Protein AF-A0A1J5N824-F1 (afdb_monomer_lite)

Radius of gyration: 27.23 Å; chains: 1; bounding box: 75×48×63 Å

Structure (mmCIF, N/CA/C/O backbone):
data_AF-A0A1J5N824-F1
#
_entry.id   AF-A0A1J5N824-F1
#
loop_
_atom_site.group_PDB
_atom_site.id
_atom_site.type_symbol
_atom_site.label_atom_id
_atom_site.label_alt_id
_atom_site.label_comp_id
_atom_site.label_asym_id
_atom_site.label_entity_id
_atom_site.label_seq_id
_atom_site.pdbx_PDB_ins_code
_atom_site.Cartn_x
_atom_site.Cartn_y
_atom_site.Cartn_z
_atom_site.occupancy
_atom_site.B_iso_or_equiv
_atom_site.auth_seq_id
_atom_site.auth_comp_id
_atom_site.auth_asym_id
_atom_site.auth_atom_id
_atom_site.pdbx_PDB_model_num
ATOM 1 N N . MET A 1 1 ? 22.794 -31.653 -23.381 1.00 30.80 1 MET A N 1
ATOM 2 C CA . MET A 1 1 ? 22.202 -30.718 -22.407 1.00 30.80 1 MET A CA 1
ATOM 3 C C . MET A 1 1 ? 22.810 -29.373 -22.731 1.00 30.80 1 MET A C 1
ATOM 5 O O . MET A 1 1 ? 24.002 -29.225 -22.522 1.00 30.80 1 MET A O 1
ATOM 9 N N . ASP A 1 2 ? 22.034 -28.489 -23.358 1.00 43.31 2 ASP A N 1
ATOM 10 C CA . ASP A 1 2 ? 22.443 -27.122 -23.702 1.00 43.31 2 ASP A CA 1
ATOM 11 C C . ASP A 1 2 ? 22.662 -26.323 -22.412 1.00 43.31 2 ASP A C 1
ATOM 13 O O . ASP A 1 2 ? 21.726 -25.734 -21.866 1.00 43.31 2 ASP A O 1
ATOM 17 N N . GLU A 1 3 ? 23.882 -26.324 -21.874 1.00 53.59 3 GLU A N 1
ATOM 18 C CA . GLU A 1 3 ? 24.242 -25.364 -20.831 1.00 53.59 3 GLU A CA 1
ATOM 19 C C . GLU A 1 3 ? 24.523 -24.009 -21.487 1.00 53.59 3 GLU A C 1
ATOM 21 O O . GLU A 1 3 ? 25.643 -23.657 -21.849 1.00 53.59 3 GLU A O 1
ATOM 26 N N . THR A 1 4 ? 23.459 -23.227 -21.647 1.00 69.81 4 THR A N 1
ATOM 27 C CA . THR A 1 4 ? 23.529 -21.813 -22.021 1.00 69.81 4 THR A CA 1
ATOM 28 C C . THR A 1 4 ? 24.414 -21.026 -21.044 1.00 69.81 4 THR A C 1
ATOM 30 O O . THR A 1 4 ? 24.378 -21.279 -19.833 1.00 69.81 4 THR A O 1
ATOM 33 N N . LEU A 1 5 ? 25.154 -20.021 -21.531 1.00 79.94 5 LEU A N 1
ATOM 34 C CA . LEU A 1 5 ? 25.922 -19.107 -20.673 1.00 79.94 5 LEU A CA 1
ATOM 35 C C . LEU A 1 5 ? 25.026 -18.461 -19.601 1.00 79.94 5 LEU A C 1
ATOM 37 O O . LEU A 1 5 ? 23.918 -18.008 -19.878 1.00 79.94 5 LEU A O 1
ATOM 41 N N . SER A 1 6 ? 25.518 -18.384 -18.361 1.00 79.50 6 SER A N 1
ATOM 42 C CA . SER A 1 6 ? 24.753 -17.797 -17.256 1.00 79.50 6 SER A CA 1
ATOM 43 C C . SER A 1 6 ? 24.578 -16.281 -17.412 1.00 79.50 6 SER A C 1
ATOM 45 O O . SER A 1 6 ? 25.426 -15.595 -17.985 1.00 79.50 6 SER A O 1
ATOM 47 N N . LYS A 1 7 ? 23.531 -15.718 -16.793 1.00 74.75 7 LYS A N 1
ATOM 48 C CA . LYS A 1 7 ? 23.282 -14.262 -16.753 1.00 74.75 7 LYS A CA 1
ATOM 49 C C . LYS A 1 7 ? 24.489 -13.459 -16.256 1.00 74.75 7 LYS A C 1
ATOM 51 O O . LYS A 1 7 ? 24.784 -12.386 -16.776 1.00 74.75 7 LYS A O 1
ATOM 56 N N . GLN A 1 8 ? 25.212 -13.990 -15.268 1.00 80.19 8 GLN A N 1
ATOM 57 C CA . GLN A 1 8 ? 26.444 -13.379 -14.766 1.00 80.19 8 GLN A CA 1
ATOM 58 C C . GLN A 1 8 ? 27.544 -13.354 -15.838 1.00 80.19 8 GLN A C 1
ATOM 60 O O . GLN A 1 8 ? 28.216 -12.338 -15.979 1.00 80.19 8 GLN A O 1
ATOM 65 N N . ALA A 1 9 ? 27.713 -14.436 -16.604 1.00 85.12 9 ALA A N 1
ATOM 66 C CA . ALA A 1 9 ? 28.690 -14.494 -17.687 1.00 85.12 9 ALA A CA 1
ATOM 67 C C . ALA A 1 9 ? 28.352 -13.514 -18.818 1.00 85.12 9 ALA A C 1
ATOM 69 O O . ALA A 1 9 ? 29.229 -12.771 -19.248 1.00 85.12 9 ALA A O 1
ATOM 70 N N . LEU A 1 10 ? 27.084 -13.443 -19.236 1.00 85.44 10 LEU A N 1
ATOM 71 C CA . LEU A 1 10 ? 26.627 -12.504 -20.269 1.00 85.44 10 LEU A CA 1
ATOM 72 C C . LEU A 1 10 ? 26.847 -11.038 -19.858 1.00 85.44 10 LEU A C 1
ATOM 74 O O . LEU A 1 10 ? 27.349 -10.241 -20.646 1.00 85.44 10 LEU A O 1
ATOM 78 N N . ASN A 1 11 ? 26.570 -10.692 -18.596 1.00 82.38 11 ASN A N 1
ATOM 79 C CA . ASN A 1 11 ? 26.820 -9.347 -18.069 1.00 82.38 11 ASN A CA 1
ATOM 80 C C . ASN A 1 11 ? 28.305 -8.957 -18.100 1.00 82.38 11 ASN A C 1
ATOM 82 O O . ASN A 1 11 ? 28.643 -7.831 -18.469 1.00 82.38 11 ASN A O 1
ATOM 86 N N . GLU A 1 12 ? 29.194 -9.864 -17.695 1.00 88.62 12 GLU A N 1
ATOM 87 C CA . GLU A 1 12 ? 30.640 -9.616 -17.702 1.00 88.62 12 GLU A CA 1
ATOM 88 C C . GLU A 1 12 ? 31.207 -9.576 -19.130 1.00 88.62 12 GLU A C 1
ATOM 90 O O . GLU A 1 12 ? 32.062 -8.741 -19.431 1.00 88.62 12 GLU A O 1
ATOM 95 N N . LEU A 1 13 ? 30.673 -10.392 -20.041 1.00 90.31 13 LEU A N 1
ATOM 96 C CA . LEU A 1 13 ? 31.009 -10.346 -21.464 1.00 90.31 13 LEU A CA 1
ATOM 97 C C . LEU A 1 13 ? 30.574 -9.034 -22.117 1.00 90.31 13 LEU A C 1
ATOM 99 O O . LEU A 1 13 ? 31.357 -8.444 -22.854 1.00 90.31 13 LEU A O 1
ATOM 103 N N . ALA A 1 14 ? 29.390 -8.514 -21.796 1.00 87.31 14 ALA A N 1
ATOM 104 C CA . ALA A 1 14 ? 28.954 -7.210 -22.288 1.00 87.31 14 ALA A CA 1
ATOM 105 C C . ALA A 1 14 ? 29.882 -6.070 -21.815 1.00 87.31 14 ALA A C 1
ATOM 107 O O . ALA A 1 14 ? 30.247 -5.193 -22.603 1.00 87.31 14 ALA A O 1
ATOM 108 N N . LYS A 1 15 ? 30.359 -6.116 -20.557 1.00 88.31 15 LYS A N 1
ATOM 109 C CA . LYS A 1 15 ? 31.380 -5.170 -20.055 1.00 88.31 15 LYS A CA 1
ATOM 110 C C . LYS A 1 15 ? 32.673 -5.275 -20.862 1.00 88.31 15 LYS A C 1
ATOM 112 O O . LYS A 1 15 ? 33.214 -4.249 -21.278 1.00 88.31 15 LYS A O 1
ATOM 117 N N . ALA A 1 16 ? 33.148 -6.499 -21.090 1.00 89.56 16 ALA A N 1
ATOM 118 C CA . ALA A 1 16 ? 34.353 -6.752 -21.870 1.00 89.56 16 ALA A CA 1
ATOM 119 C C . ALA A 1 16 ? 34.207 -6.257 -23.318 1.00 89.56 16 ALA A C 1
ATOM 121 O O . ALA A 1 16 ? 35.106 -5.593 -23.831 1.00 89.56 16 ALA A O 1
ATOM 122 N N . PHE A 1 17 ? 33.059 -6.504 -23.952 1.00 89.69 17 PHE A N 1
ATOM 123 C CA . PHE A 1 17 ? 32.771 -6.109 -25.333 1.00 89.69 17 PHE A CA 1
ATOM 124 C C . PHE A 1 17 ? 32.785 -4.592 -25.511 1.00 89.69 17 PHE A C 1
ATOM 126 O O . PHE A 1 17 ? 33.344 -4.078 -26.482 1.00 89.69 17 PHE A O 1
ATOM 133 N N . LYS A 1 18 ? 32.218 -3.865 -24.542 1.00 85.94 18 LYS A N 1
ATOM 134 C CA . LYS A 1 18 ? 32.241 -2.401 -24.513 1.00 85.94 18 LYS A CA 1
ATOM 135 C C . LYS A 1 18 ? 33.653 -1.854 -24.311 1.00 85.94 18 LYS A C 1
ATOM 137 O O . LYS A 1 18 ? 34.062 -0.959 -25.044 1.00 85.94 18 LYS A O 1
ATOM 142 N N . ALA A 1 19 ? 34.409 -2.391 -23.352 1.00 86.88 19 ALA A N 1
ATOM 143 C CA . ALA A 1 19 ? 35.792 -1.967 -23.116 1.00 86.88 19 ALA A CA 1
ATOM 144 C C . ALA A 1 19 ? 36.667 -2.177 -24.366 1.00 86.88 19 ALA A C 1
ATOM 146 O O . ALA A 1 19 ? 37.429 -1.296 -24.762 1.00 86.88 19 ALA A O 1
ATOM 147 N N . LEU A 1 20 ? 36.469 -3.300 -25.061 1.00 89.62 20 LEU A N 1
ATOM 148 C CA . LEU A 1 20 ? 37.177 -3.652 -26.292 1.00 89.62 20 LEU A CA 1
ATOM 149 C C . LEU A 1 20 ? 36.831 -2.774 -27.506 1.00 89.62 20 LEU A C 1
ATOM 151 O O . LEU A 1 20 ? 37.497 -2.908 -28.534 1.00 89.62 20 LEU A O 1
ATOM 155 N N . GLN A 1 21 ? 35.854 -1.861 -27.410 1.00 85.00 21 GLN A N 1
ATOM 156 C CA . GLN A 1 21 ? 35.650 -0.815 -28.424 1.00 85.00 21 GLN A CA 1
ATOM 157 C C . GLN A 1 21 ? 36.805 0.194 -28.430 1.00 85.00 21 GLN A C 1
ATOM 159 O O . GLN A 1 21 ? 37.198 0.684 -29.487 1.00 85.00 21 GLN A O 1
ATOM 164 N N . LEU A 1 22 ? 37.374 0.473 -27.255 1.00 83.06 22 LEU A N 1
ATOM 165 C CA . LEU A 1 22 ? 38.457 1.441 -27.067 1.00 83.06 22 LEU A CA 1
ATOM 166 C C . LEU A 1 22 ? 39.806 0.755 -26.818 1.00 83.06 22 LEU A C 1
ATOM 168 O O . LEU A 1 22 ? 40.851 1.289 -27.181 1.00 83.06 22 LEU A O 1
ATOM 172 N N . GLU A 1 23 ? 39.787 -0.446 -26.242 1.00 84.94 23 GLU A N 1
ATOM 173 C CA . GLU A 1 23 ? 40.978 -1.204 -25.859 1.00 84.94 23 GLU A CA 1
ATOM 174 C C . GLU A 1 23 ? 41.236 -2.396 -26.797 1.00 84.94 23 GLU A C 1
ATOM 176 O O . GLU A 1 23 ? 40.353 -2.862 -27.521 1.00 84.94 23 GLU A O 1
ATOM 181 N N . THR A 1 24 ? 42.470 -2.909 -26.795 1.00 80.94 24 THR A N 1
ATOM 182 C CA . THR A 1 24 ? 42.886 -4.071 -27.606 1.00 80.94 24 THR A CA 1
ATOM 183 C C . THR A 1 24 ? 42.685 -5.412 -26.897 1.00 80.94 24 THR A C 1
ATOM 185 O O . THR A 1 24 ? 42.590 -6.446 -27.559 1.00 80.94 24 THR A O 1
ATOM 188 N N . SER A 1 25 ? 42.608 -5.414 -25.564 1.00 87.44 25 SER A N 1
ATOM 189 C CA . SER A 1 25 ? 42.371 -6.612 -24.754 1.00 87.44 25 SER A CA 1
ATOM 190 C C . SER A 1 25 ? 41.677 -6.261 -23.441 1.00 87.44 25 SER A C 1
ATOM 192 O O . SER A 1 25 ? 42.070 -5.283 -22.811 1.00 87.44 25 SER A O 1
ATOM 194 N N . TYR A 1 26 ? 40.742 -7.093 -22.980 1.00 92.38 26 TYR A N 1
ATOM 195 C CA . TYR A 1 26 ? 40.077 -6.929 -21.686 1.00 92.38 26 TYR A CA 1
ATOM 196 C C . TYR A 1 26 ? 40.608 -7.934 -20.661 1.00 92.38 26 TYR A C 1
ATOM 198 O O . TYR A 1 26 ? 40.668 -9.137 -20.923 1.00 92.38 26 TYR A O 1
ATOM 206 N N . LYS A 1 27 ? 40.995 -7.445 -19.480 1.00 94.00 27 LYS A N 1
ATOM 207 C CA . LYS A 1 27 ? 41.625 -8.248 -18.425 1.00 94.00 27 LYS A CA 1
ATOM 208 C C . LYS A 1 27 ? 40.581 -8.815 -17.458 1.00 94.00 27 LYS A C 1
ATOM 210 O O . LYS A 1 27 ? 39.958 -8.066 -16.712 1.00 94.00 27 LYS A O 1
ATOM 215 N N . ALA A 1 28 ? 40.463 -10.140 -17.396 1.00 92.12 28 ALA A N 1
ATOM 216 C CA . ALA A 1 28 ? 39.583 -10.854 -16.468 1.00 92.12 28 ALA A CA 1
ATOM 217 C C . ALA A 1 28 ? 40.383 -11.715 -15.472 1.00 92.12 28 ALA A C 1
ATOM 219 O O . ALA A 1 28 ? 41.468 -12.210 -15.782 1.00 92.12 28 ALA A O 1
ATOM 220 N N . LYS A 1 29 ? 39.855 -11.919 -14.257 1.00 91.94 29 LYS A N 1
ATOM 221 C CA . LYS A 1 29 ? 40.464 -12.830 -13.269 1.00 91.94 29 LYS A CA 1
ATOM 222 C C . LYS A 1 29 ? 40.305 -14.278 -13.731 1.00 91.94 29 LYS A C 1
ATOM 224 O O . LYS A 1 29 ? 39.181 -14.745 -13.900 1.00 91.94 29 LYS A O 1
ATOM 229 N N . ARG A 1 30 ? 41.415 -15.013 -13.845 1.00 87.56 30 ARG A N 1
ATOM 230 C CA . ARG A 1 30 ? 41.451 -16.404 -14.341 1.00 87.56 30 ARG A CA 1
ATOM 231 C C . ARG A 1 30 ? 40.571 -17.357 -13.525 1.00 87.56 30 ARG A C 1
ATOM 233 O O . ARG A 1 30 ? 40.007 -18.303 -14.061 1.00 87.56 30 ARG A O 1
ATOM 240 N N . ASN A 1 31 ? 40.457 -17.127 -12.218 1.00 86.81 31 ASN A N 1
ATOM 241 C CA . ASN A 1 31 ? 39.689 -17.984 -11.316 1.00 86.81 31 ASN A CA 1
ATOM 242 C C . ASN A 1 31 ? 38.203 -17.604 -11.198 1.00 86.81 31 ASN A C 1
ATOM 244 O O . ASN A 1 31 ? 37.488 -18.265 -10.444 1.00 86.81 31 ASN A O 1
ATOM 248 N N . ALA A 1 32 ? 37.732 -16.579 -11.916 1.00 88.31 32 ALA A N 1
ATOM 249 C CA . ALA A 1 32 ? 36.330 -16.188 -11.882 1.00 88.31 32 ALA A CA 1
ATOM 250 C C . ALA A 1 32 ? 35.438 -17.315 -12.427 1.00 88.31 32 ALA A C 1
ATOM 252 O O . ALA A 1 32 ? 35.678 -17.845 -13.512 1.00 88.31 32 ALA A O 1
ATOM 253 N N . ALA A 1 33 ? 34.398 -17.678 -11.671 1.00 87.06 33 ALA A N 1
ATOM 254 C CA . ALA A 1 33 ? 33.511 -18.787 -12.021 1.00 87.06 33 ALA A CA 1
ATOM 255 C C . ALA A 1 33 ? 32.812 -18.577 -13.376 1.00 87.06 33 ALA A C 1
ATOM 257 O O . ALA A 1 33 ? 32.695 -19.520 -14.154 1.00 87.06 33 ALA A O 1
ATOM 258 N N . TRP A 1 34 ? 32.407 -17.336 -13.675 1.00 89.81 34 TRP A N 1
ATOM 259 C CA . TRP A 1 34 ? 31.789 -16.983 -14.954 1.00 89.81 34 TRP A CA 1
ATOM 260 C C . TRP A 1 34 ? 32.746 -17.222 -16.128 1.00 89.81 34 TRP A C 1
ATOM 262 O O . TRP A 1 34 ? 32.356 -17.854 -17.099 1.00 89.81 34 TRP A O 1
ATOM 272 N N . LEU A 1 35 ? 34.015 -16.814 -15.995 1.00 90.62 35 LEU A N 1
ATOM 273 C CA . LEU A 1 35 ? 35.015 -16.936 -17.054 1.00 90.62 35 LEU A CA 1
ATOM 274 C C . LEU A 1 35 ? 35.320 -18.403 -17.363 1.00 90.62 35 LEU A C 1
ATOM 276 O O . LEU A 1 35 ? 35.420 -18.764 -18.527 1.00 90.62 35 LEU A O 1
ATOM 280 N N . LYS A 1 36 ? 35.429 -19.261 -16.341 1.00 87.94 36 LYS A N 1
ATOM 281 C CA . LYS A 1 36 ? 35.655 -20.702 -16.546 1.00 87.94 36 LYS A CA 1
ATOM 282 C C . LYS A 1 36 ? 34.541 -21.340 -17.374 1.00 87.94 36 LYS A C 1
ATOM 284 O O . LYS A 1 36 ? 34.832 -22.043 -18.332 1.00 87.94 36 LYS A O 1
ATOM 289 N N . LYS A 1 37 ? 33.281 -21.055 -17.027 1.00 86.19 37 LYS A N 1
ATOM 290 C CA . LYS A 1 37 ? 32.121 -21.549 -17.783 1.00 86.19 37 LYS A CA 1
ATOM 291 C C . LYS A 1 37 ? 32.086 -20.984 -19.201 1.00 86.19 37 LYS A C 1
ATOM 293 O O . LYS A 1 37 ? 31.811 -21.722 -20.135 1.00 86.19 37 LYS A O 1
ATOM 298 N N . THR A 1 38 ? 32.419 -19.704 -19.369 1.00 90.56 38 THR A N 1
ATOM 299 C CA . THR A 1 38 ? 32.523 -19.094 -20.696 1.00 90.56 38 THR A CA 1
ATOM 300 C C . THR A 1 38 ? 33.601 -19.749 -21.549 1.00 90.56 38 THR A C 1
ATOM 302 O O . THR A 1 38 ? 33.348 -20.006 -22.715 1.00 90.56 38 THR A O 1
ATOM 305 N N . LEU A 1 39 ? 34.778 -20.044 -20.993 1.00 90.69 39 LEU A N 1
ATOM 306 C CA . LEU A 1 39 ? 35.848 -20.710 -21.737 1.00 90.69 39 LEU A CA 1
ATOM 307 C C . LEU A 1 39 ? 35.453 -22.133 -22.149 1.00 90.69 39 LEU A C 1
ATOM 309 O O . LEU A 1 39 ? 35.661 -22.484 -23.301 1.00 90.69 39 LEU A O 1
ATOM 313 N N . MET A 1 40 ? 34.804 -22.899 -21.266 1.00 86.38 40 MET A N 1
ATOM 314 C CA . MET A 1 40 ? 34.270 -24.223 -21.620 1.00 86.38 40 MET A CA 1
ATOM 315 C C . MET A 1 40 ? 33.259 -24.144 -22.772 1.00 86.38 40 MET A C 1
ATOM 317 O O . MET A 1 40 ? 33.365 -24.889 -23.738 1.00 86.38 40 MET A O 1
ATOM 321 N N . TRP A 1 41 ? 32.328 -23.191 -22.705 1.00 89.50 41 TRP A N 1
ATOM 322 C CA . TRP A 1 41 ? 31.350 -22.955 -23.769 1.00 89.50 41 TRP A CA 1
ATOM 323 C C . TRP A 1 41 ? 32.021 -22.521 -25.086 1.00 89.50 41 TRP A C 1
ATOM 325 O O . TRP A 1 41 ? 31.660 -22.974 -26.169 1.00 89.50 41 TRP A O 1
ATOM 335 N N . CYS A 1 42 ? 33.042 -21.665 -25.010 1.00 90.62 42 CYS A N 1
ATOM 336 C CA . CYS A 1 42 ? 33.841 -21.269 -26.166 1.00 90.62 42 CYS A CA 1
ATOM 337 C C . CYS A 1 42 ? 34.551 -22.464 -26.810 1.00 90.62 42 CYS A C 1
ATOM 339 O O . CYS A 1 42 ? 34.535 -22.575 -28.036 1.00 90.62 42 CYS A O 1
ATOM 341 N N . ASP A 1 43 ? 35.127 -23.360 -26.007 1.00 88.12 43 ASP A N 1
ATOM 342 C CA . ASP A 1 43 ? 35.797 -24.569 -26.489 1.00 88.12 43 ASP A CA 1
ATOM 343 C C . ASP A 1 43 ? 34.807 -25.496 -27.219 1.00 88.12 43 ASP A C 1
ATOM 345 O O . ASP A 1 43 ? 35.101 -25.964 -28.321 1.00 88.12 43 ASP A O 1
ATOM 349 N N . GLU A 1 44 ? 33.599 -25.684 -26.673 1.00 86.12 44 GLU A N 1
ATOM 350 C CA . GLU A 1 44 ? 32.518 -26.468 -27.298 1.00 86.12 44 GLU A CA 1
ATOM 351 C C . GLU A 1 44 ? 32.068 -25.902 -28.655 1.00 86.12 44 GLU A C 1
ATOM 353 O O . GLU A 1 44 ? 31.683 -26.650 -29.557 1.00 86.12 44 GLU A O 1
ATOM 358 N N . HIS A 1 45 ? 32.150 -24.582 -28.829 1.00 84.25 45 HIS A N 1
ATOM 359 C CA . HIS A 1 45 ? 31.791 -23.896 -30.071 1.00 84.25 45 HIS A CA 1
ATOM 360 C C . HIS A 1 45 ? 32.991 -23.535 -30.958 1.00 84.25 45 HIS A C 1
ATOM 362 O O . HIS A 1 45 ? 32.817 -22.816 -31.947 1.00 84.25 45 HIS A O 1
ATOM 368 N N . ALA A 1 46 ? 34.186 -24.048 -30.644 1.00 89.19 46 ALA A N 1
ATOM 369 C CA . ALA A 1 46 ? 35.434 -23.780 -31.363 1.00 89.19 46 ALA A CA 1
ATOM 370 C C . ALA A 1 46 ? 35.763 -22.275 -31.503 1.00 89.19 46 ALA A C 1
ATOM 372 O O . ALA A 1 46 ? 36.286 -21.815 -32.524 1.00 89.19 46 ALA A O 1
ATOM 373 N N . ILE A 1 47 ? 35.459 -21.494 -30.466 1.00 92.19 47 ILE A N 1
ATOM 374 C CA . ILE A 1 47 ? 35.715 -20.055 -30.394 1.00 92.19 47 ILE A CA 1
ATOM 375 C C . ILE A 1 47 ? 36.954 -19.815 -29.543 1.00 92.19 47 ILE A C 1
ATOM 377 O O . ILE A 1 47 ? 36.968 -20.073 -28.346 1.00 92.19 47 ILE A O 1
ATOM 381 N N . ASN A 1 48 ? 37.990 -19.227 -30.134 1.00 93.38 48 ASN A N 1
ATOM 382 C CA . ASN A 1 48 ? 39.098 -18.713 -29.343 1.00 93.38 48 ASN A CA 1
ATOM 383 C C . ASN A 1 48 ? 38.737 -17.329 -28.780 1.00 93.38 48 ASN A C 1
ATOM 385 O O . ASN A 1 48 ? 38.752 -16.344 -29.517 1.00 93.38 48 ASN A O 1
ATOM 389 N N . LEU A 1 49 ? 38.422 -17.256 -27.484 1.00 93.06 49 LEU A N 1
ATOM 390 C CA . LEU A 1 49 ? 38.032 -16.009 -26.815 1.00 93.06 49 LEU A CA 1
ATOM 391 C C . LEU A 1 49 ? 39.209 -15.041 -26.583 1.00 93.06 49 LEU A C 1
ATOM 393 O O . LEU A 1 49 ? 38.999 -13.840 -26.388 1.00 93.06 49 LEU A O 1
ATOM 397 N N . GLY A 1 50 ? 40.448 -15.531 -26.581 1.00 93.88 50 GLY A N 1
ATOM 398 C CA . GLY A 1 50 ? 41.613 -14.724 -26.240 1.00 93.88 50 GLY A CA 1
ATOM 399 C C . GLY A 1 50 ? 42.815 -15.560 -25.815 1.00 93.88 50 GLY A C 1
ATOM 400 O O . GLY A 1 50 ? 43.129 -16.586 -26.409 1.00 93.88 50 GLY A O 1
ATOM 401 N N . ARG A 1 51 ? 43.551 -15.104 -24.800 1.00 92.94 51 ARG A N 1
ATOM 402 C CA . ARG A 1 51 ? 44.786 -15.776 -24.372 1.00 92.94 51 ARG A CA 1
ATOM 403 C C . ARG A 1 51 ? 45.007 -15.732 -22.872 1.00 92.94 51 ARG A C 1
ATOM 405 O O . ARG A 1 51 ? 44.596 -14.793 -22.188 1.00 92.94 51 ARG A O 1
ATOM 412 N N . GLU A 1 52 ? 45.739 -16.726 -22.379 1.00 90.31 52 GLU A N 1
ATOM 413 C CA . GLU A 1 52 ? 46.266 -16.690 -21.019 1.00 90.31 52 GLU A CA 1
ATOM 414 C C . GLU A 1 52 ? 47.252 -15.525 -20.848 1.00 90.31 52 GLU A C 1
ATOM 416 O O . GLU A 1 52 ? 48.015 -15.182 -21.754 1.00 90.31 52 GLU A O 1
ATOM 421 N N . GLY A 1 53 ? 47.172 -14.879 -19.686 1.00 83.44 53 GLY A N 1
ATOM 422 C CA . GLY A 1 53 ? 48.011 -13.761 -19.288 1.00 83.44 53 GLY A CA 1
ATOM 423 C C . GLY A 1 53 ? 49.057 -14.157 -18.254 1.00 83.44 53 GLY A C 1
ATOM 424 O O . GLY A 1 53 ? 49.743 -15.165 -18.387 1.00 83.44 53 GLY A O 1
ATOM 425 N N . ASP A 1 54 ? 49.161 -13.354 -17.193 1.00 85.19 54 ASP A N 1
ATOM 426 C CA . ASP A 1 54 ? 49.895 -13.748 -15.989 1.00 85.19 54 ASP A CA 1
ATOM 427 C C . ASP A 1 54 ? 49.169 -14.888 -15.236 1.00 85.19 54 ASP A C 1
ATOM 429 O O . ASP A 1 54 ? 48.048 -15.281 -15.569 1.00 85.19 54 ASP A O 1
ATOM 433 N N . SER A 1 55 ? 49.781 -15.411 -14.168 1.00 81.56 55 SER A N 1
ATOM 434 C CA . SER A 1 55 ? 49.221 -16.524 -13.383 1.00 81.56 55 SER A CA 1
ATOM 435 C C . SER A 1 55 ? 47.835 -16.252 -12.773 1.00 81.56 55 SER A C 1
ATOM 437 O O . SER A 1 55 ? 47.175 -17.187 -12.314 1.00 81.56 55 SER A O 1
ATOM 439 N N . LYS A 1 56 ? 47.364 -14.999 -12.771 1.00 89.44 56 LYS A N 1
ATOM 440 C CA . LYS A 1 56 ? 46.097 -14.571 -12.166 1.00 89.44 56 LYS A CA 1
ATOM 441 C C . LYS A 1 56 ? 45.055 -14.111 -13.189 1.00 89.44 56 LYS A C 1
ATOM 443 O O . LYS A 1 56 ? 43.888 -13.971 -12.808 1.00 89.44 56 LYS A O 1
ATOM 448 N N . HIS A 1 57 ? 45.416 -13.898 -14.456 1.00 92.56 57 HIS A N 1
ATOM 449 C CA . HIS A 1 57 ? 44.540 -13.225 -15.418 1.00 92.56 57 HIS A CA 1
ATOM 450 C C . HIS A 1 57 ? 44.451 -13.904 -16.786 1.00 92.56 57 HIS A C 1
ATOM 452 O O . HIS A 1 57 ? 45.368 -14.573 -17.255 1.00 92.56 57 HIS A O 1
ATOM 458 N N . TYR A 1 58 ? 43.316 -13.671 -17.437 1.00 94.44 58 TYR A N 1
ATOM 459 C CA . TYR A 1 58 ? 43.043 -14.023 -18.823 1.00 94.44 58 TYR A CA 1
ATOM 460 C C . TYR A 1 58 ? 42.733 -12.745 -19.603 1.00 94.44 58 TYR A C 1
ATOM 462 O O . TYR A 1 58 ? 42.055 -11.850 -19.085 1.00 94.44 58 TYR A O 1
ATOM 470 N N . TYR A 1 59 ? 43.226 -12.657 -20.834 1.00 95.19 59 TYR A N 1
ATOM 471 C CA . TYR A 1 59 ? 43.013 -11.512 -21.710 1.00 95.19 59 TYR A CA 1
ATOM 472 C C . TYR A 1 59 ? 42.036 -11.890 -22.816 1.00 95.19 59 TYR A C 1
ATOM 474 O O . TYR A 1 59 ? 42.375 -12.663 -23.712 1.00 95.19 59 TYR A O 1
ATOM 482 N N . ILE A 1 60 ? 40.835 -11.324 -22.751 1.00 95.62 60 ILE A N 1
ATOM 483 C CA . ILE A 1 60 ? 39.811 -11.465 -23.787 1.00 95.62 60 ILE A CA 1
ATOM 484 C C . ILE A 1 60 ? 40.195 -10.570 -24.965 1.00 95.62 60 ILE A C 1
ATOM 486 O O . ILE A 1 60 ? 40.510 -9.390 -24.773 1.00 95.62 60 ILE A O 1
ATOM 490 N N . ALA A 1 61 ? 40.190 -11.135 -26.170 1.00 93.44 61 ALA A N 1
ATOM 491 C CA . ALA A 1 61 ? 40.549 -10.439 -27.398 1.00 93.44 61 ALA A CA 1
ATOM 492 C C . ALA A 1 61 ? 39.304 -9.937 -28.139 1.00 93.44 61 ALA A C 1
ATOM 494 O O . ALA A 1 61 ? 38.218 -10.513 -28.035 1.00 93.44 61 ALA A O 1
ATOM 495 N N . ARG A 1 62 ? 39.470 -8.859 -28.916 1.00 91.06 62 ARG A N 1
ATOM 496 C CA . ARG A 1 62 ? 38.382 -8.261 -29.703 1.00 91.06 62 ARG A CA 1
ATOM 497 C C . ARG A 1 62 ? 37.788 -9.249 -30.710 1.00 91.06 62 ARG A C 1
ATOM 499 O O . ARG A 1 62 ? 36.572 -9.353 -30.805 1.00 91.06 62 ARG A O 1
ATOM 506 N N . ASP A 1 63 ? 38.627 -9.985 -31.430 1.00 91.62 63 ASP A N 1
ATOM 507 C CA . ASP A 1 63 ? 38.165 -10.958 -32.422 1.00 91.62 63 ASP A CA 1
ATOM 508 C C . ASP A 1 63 ? 37.439 -12.140 -31.760 1.00 91.62 63 ASP A C 1
ATOM 510 O O . ASP A 1 63 ? 36.413 -12.601 -32.260 1.00 91.62 63 ASP A O 1
ATOM 514 N N . GLY A 1 64 ? 37.942 -12.596 -30.611 1.00 91.50 64 GLY A N 1
ATOM 515 C CA . GLY A 1 64 ? 37.344 -13.682 -29.846 1.00 91.50 64 GLY A CA 1
ATOM 516 C C . GLY A 1 64 ? 35.957 -13.335 -29.322 1.00 91.50 64 GLY A C 1
ATOM 517 O O . GLY A 1 64 ? 35.016 -14.110 -29.497 1.00 91.50 64 GLY A O 1
ATOM 518 N N . ILE A 1 65 ? 35.796 -12.142 -28.742 1.00 92.88 65 ILE A N 1
ATOM 519 C CA . ILE A 1 65 ? 34.496 -11.723 -28.215 1.00 92.88 65 ILE A CA 1
ATOM 520 C C . ILE A 1 65 ? 33.485 -11.388 -29.324 1.00 92.88 65 ILE A C 1
ATOM 522 O O . ILE A 1 65 ? 32.295 -11.611 -29.138 1.00 92.88 65 ILE A O 1
ATOM 526 N N . GLN A 1 66 ? 33.940 -10.921 -30.493 1.00 91.06 66 GLN A N 1
ATOM 527 C CA . GLN A 1 66 ? 33.081 -10.717 -31.668 1.00 91.06 66 GLN A CA 1
ATOM 528 C C . GLN A 1 66 ? 32.556 -12.039 -32.237 1.00 91.06 66 GLN A C 1
ATOM 530 O O . GLN A 1 66 ? 31.382 -12.134 -32.585 1.00 91.06 66 GLN A O 1
ATOM 535 N N . LYS A 1 67 ? 33.398 -13.078 -32.300 1.00 91.62 67 LYS A N 1
ATOM 536 C CA . LYS A 1 67 ? 32.973 -14.428 -32.710 1.00 91.62 67 LYS A CA 1
ATOM 537 C C . LYS A 1 67 ? 31.987 -15.035 -31.712 1.00 91.62 67 LYS A C 1
ATOM 539 O O . LYS A 1 67 ? 31.016 -15.661 -32.130 1.00 91.62 67 LYS A O 1
ATOM 544 N N . LEU A 1 68 ? 32.221 -14.823 -30.415 1.00 92.81 68 LEU A N 1
ATOM 545 C CA . LEU A 1 68 ? 31.295 -15.216 -29.354 1.00 92.81 68 LEU A CA 1
ATOM 546 C C . LEU A 1 68 ? 29.937 -14.528 -29.522 1.00 92.81 68 LEU A C 1
ATOM 548 O O . LEU A 1 68 ? 28.917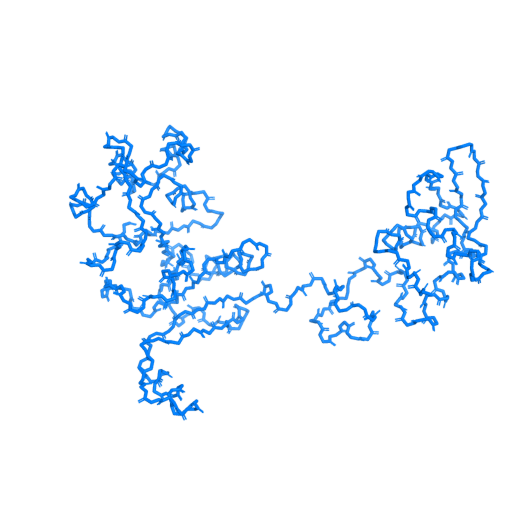 -15.209 -29.532 1.00 92.81 68 LEU A O 1
ATOM 552 N N . ASP A 1 69 ? 29.926 -13.207 -29.698 1.00 90.56 69 ASP A N 1
ATOM 553 C CA . ASP A 1 69 ? 28.703 -12.420 -29.885 1.00 90.56 69 ASP A CA 1
ATOM 554 C C . ASP A 1 69 ? 27.923 -12.869 -31.131 1.00 90.56 69 ASP A C 1
ATOM 556 O O . ASP A 1 69 ? 26.732 -13.157 -31.054 1.00 90.56 69 ASP A O 1
ATOM 560 N N . ALA A 1 70 ? 28.609 -13.063 -32.262 1.00 86.81 70 ALA A N 1
ATOM 561 C CA . ALA A 1 70 ? 27.992 -13.586 -33.480 1.00 86.81 70 ALA A CA 1
ATOM 562 C C . ALA A 1 70 ? 27.403 -14.995 -33.283 1.00 86.81 70 ALA A C 1
ATOM 564 O O . ALA A 1 70 ? 26.333 -15.308 -33.813 1.00 86.81 70 ALA A O 1
ATOM 565 N N . LYS A 1 71 ? 28.074 -15.855 -32.501 1.00 87.75 71 LYS A N 1
ATOM 566 C CA . LYS A 1 71 ? 27.562 -17.192 -32.184 1.00 87.75 71 LYS A CA 1
ATOM 567 C C . LYS A 1 71 ? 26.318 -17.117 -31.302 1.00 87.75 71 LYS A C 1
ATOM 569 O O . LYS A 1 71 ? 25.344 -17.799 -31.614 1.00 87.75 71 LYS A O 1
ATOM 574 N N . LEU A 1 72 ? 26.321 -16.271 -30.272 1.00 84.06 72 LEU A N 1
ATOM 575 C CA . LEU A 1 72 ? 25.146 -16.011 -29.439 1.00 84.06 72 LEU A CA 1
ATOM 576 C C . LEU A 1 72 ? 23.967 -15.509 -30.286 1.00 84.06 72 LEU A C 1
ATOM 578 O O . LEU A 1 72 ? 22.871 -16.058 -30.187 1.00 84.06 72 LEU A O 1
ATOM 582 N N . GLN A 1 73 ? 24.208 -14.568 -31.198 1.00 82.19 73 GLN A N 1
ATOM 583 C CA . GLN A 1 73 ? 23.181 -14.068 -32.117 1.00 82.19 73 GLN A CA 1
ATOM 584 C C . GLN A 1 73 ? 22.624 -15.155 -33.039 1.00 82.19 73 GLN A C 1
ATOM 586 O O . GLN A 1 73 ? 21.410 -15.264 -33.204 1.00 82.19 73 GLN A O 1
ATOM 591 N N . SER A 1 74 ? 23.475 -16.042 -33.566 1.00 78.75 74 SER A N 1
ATOM 592 C CA . SER A 1 74 ? 23.016 -17.192 -34.367 1.00 78.75 74 SER A CA 1
ATOM 593 C C . SER A 1 74 ? 22.143 -18.184 -33.585 1.00 78.75 74 SER A C 1
ATOM 595 O O . SER A 1 74 ? 21.413 -18.968 -34.185 1.00 78.75 74 SER A O 1
ATOM 597 N N . MET A 1 75 ? 22.226 -18.155 -32.252 1.00 75.81 75 MET A N 1
ATOM 598 C CA . MET A 1 75 ? 21.441 -18.981 -31.332 1.00 75.81 75 MET A CA 1
ATOM 599 C C . MET A 1 75 ? 20.210 -18.235 -30.784 1.00 75.81 75 MET A C 1
ATOM 601 O O . MET A 1 75 ? 19.524 -18.766 -29.916 1.00 75.81 75 MET A O 1
ATOM 605 N N . GLY A 1 76 ? 19.918 -17.028 -31.288 1.00 69.12 76 GLY A N 1
ATOM 606 C CA . GLY A 1 76 ? 18.730 -16.246 -30.929 1.00 69.12 76 GLY A CA 1
ATOM 607 C C . GLY A 1 76 ? 18.905 -15.293 -29.743 1.00 69.12 76 GLY A C 1
ATOM 608 O O . GLY A 1 76 ? 17.912 -14.786 -29.229 1.00 69.12 76 GLY A O 1
ATOM 609 N N . TYR A 1 77 ? 20.136 -15.045 -29.290 1.00 70.06 77 TYR A N 1
ATOM 610 C CA . TYR A 1 77 ? 20.419 -14.008 -28.293 1.00 70.06 77 TYR A CA 1
ATOM 611 C C . TYR A 1 77 ? 20.606 -12.646 -28.965 1.00 70.06 77 TYR A C 1
ATOM 613 O O . TYR A 1 77 ? 21.101 -12.551 -30.083 1.00 70.06 77 TYR A O 1
ATOM 621 N N . SER A 1 78 ? 20.278 -11.569 -28.260 1.00 67.88 78 SER A N 1
ATOM 622 C CA . SER A 1 78 ? 20.618 -10.217 -28.717 1.00 67.88 78 SER A CA 1
ATOM 623 C C . SER A 1 78 ? 22.115 -9.924 -28.614 1.00 67.88 78 SER A C 1
ATOM 625 O O . SER A 1 78 ? 22.837 -10.576 -27.853 1.00 67.88 78 SER A O 1
ATOM 627 N N . ALA A 1 79 ? 22.578 -8.923 -29.366 1.00 78.12 79 ALA A N 1
ATOM 628 C CA . ALA A 1 79 ? 23.973 -8.503 -29.337 1.00 78.12 79 ALA A CA 1
ATOM 629 C C . ALA A 1 79 ? 24.402 -8.097 -27.917 1.00 78.12 79 ALA A C 1
ATOM 631 O O . ALA A 1 79 ? 23.648 -7.466 -27.168 1.00 78.12 79 ALA A O 1
ATOM 632 N N . LEU A 1 80 ? 25.646 -8.409 -27.544 1.00 80.44 80 LEU A N 1
ATOM 633 C CA . LEU A 1 80 ? 26.182 -8.129 -26.205 1.00 80.44 80 LEU A CA 1
ATOM 634 C C . LEU A 1 80 ? 26.109 -6.642 -25.810 1.00 80.44 80 LEU A C 1
ATOM 636 O O . LEU A 1 80 ? 26.029 -6.330 -24.621 1.00 80.44 80 LEU A O 1
ATOM 640 N N . LEU A 1 81 ? 26.126 -5.719 -26.777 1.00 69.56 81 LEU A N 1
ATOM 641 C CA . LEU A 1 81 ? 25.963 -4.283 -26.521 1.00 69.56 81 LEU A CA 1
ATOM 642 C C . LEU A 1 81 ? 24.544 -3.914 -26.064 1.00 69.56 81 LEU A C 1
ATOM 644 O O . LEU A 1 81 ? 24.393 -3.047 -25.199 1.00 69.56 81 LEU A O 1
ATOM 648 N N . ASP A 1 82 ? 23.527 -4.601 -26.582 1.00 63.09 82 ASP A N 1
ATOM 649 C CA . ASP A 1 82 ? 22.117 -4.344 -26.267 1.00 63.09 82 ASP A CA 1
ATOM 650 C C . ASP A 1 82 ? 21.734 -4.938 -24.902 1.00 63.09 82 ASP A C 1
ATOM 652 O O . ASP A 1 82 ? 20.896 -4.396 -24.178 1.00 63.09 82 ASP A O 1
ATOM 656 N N . TYR A 1 83 ? 22.448 -5.988 -24.481 1.00 62.12 83 TYR A N 1
ATOM 657 C CA . TYR A 1 83 ? 22.265 -6.657 -23.191 1.00 62.12 83 TYR A CA 1
AT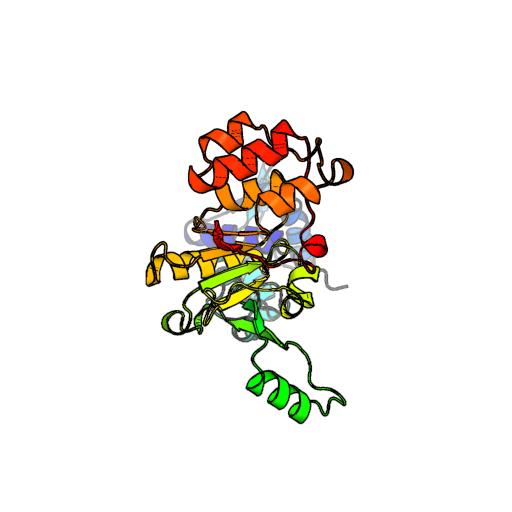OM 658 C C . TYR A 1 83 ? 22.496 -5.732 -21.976 1.00 62.12 83 TYR A C 1
ATOM 660 O O . TYR A 1 83 ? 21.886 -5.915 -20.924 1.00 62.12 83 TYR A O 1
ATOM 668 N N . GLN A 1 84 ? 23.350 -4.705 -22.101 1.00 53.88 84 GLN A N 1
ATOM 669 C CA . GLN A 1 84 ? 23.601 -3.733 -21.024 1.00 53.88 84 GLN A CA 1
ATOM 670 C C . GLN A 1 84 ? 22.670 -2.526 -21.030 1.00 53.88 84 GLN A C 1
ATOM 672 O O . GLN A 1 84 ? 22.464 -1.914 -19.978 1.00 53.88 84 GLN A O 1
ATOM 677 N N . GLN A 1 85 ? 22.129 -2.155 -22.191 1.00 48.06 85 GLN A N 1
ATOM 678 C CA . GLN A 1 85 ? 21.229 -1.008 -22.267 1.00 48.06 85 GLN A CA 1
ATOM 679 C C . GLN A 1 85 ? 19.854 -1.344 -21.696 1.00 48.06 85 GLN A C 1
ATOM 681 O O . GLN A 1 85 ? 19.212 -0.464 -21.123 1.00 48.06 85 GLN A O 1
ATOM 686 N N . GLY A 1 86 ? 19.473 -2.626 -21.696 1.00 46.19 86 GLY A N 1
ATOM 687 C CA . GLY A 1 86 ? 18.143 -3.078 -21.317 1.00 46.19 86 GLY A CA 1
ATOM 688 C C . GLY A 1 86 ? 17.121 -2.554 -22.316 1.00 46.19 86 GLY A C 1
ATOM 689 O O . GLY A 1 86 ? 17.101 -1.371 -22.643 1.00 46.19 86 GLY A O 1
ATOM 690 N N . VAL A 1 87 ? 16.282 -3.442 -22.824 1.00 42.00 87 VAL A N 1
ATOM 691 C CA . VAL A 1 87 ? 15.223 -3.052 -23.752 1.00 42.00 87 VAL A CA 1
ATOM 692 C C . VAL A 1 87 ? 14.318 -2.048 -23.036 1.00 42.00 87 VAL A C 1
ATOM 694 O O . VAL A 1 87 ? 13.846 -2.318 -21.932 1.00 42.00 87 VAL A O 1
ATOM 697 N N . ALA A 1 88 ? 14.130 -0.869 -23.624 1.00 37.50 88 ALA A N 1
ATOM 698 C CA . ALA A 1 88 ? 13.031 0.002 -23.241 1.00 37.50 88 ALA A CA 1
ATOM 699 C C . ALA A 1 88 ? 11.749 -0.647 -23.777 1.00 37.50 88 ALA A C 1
ATOM 701 O O . ALA A 1 88 ? 11.607 -0.757 -24.992 1.00 37.50 88 ALA A O 1
ATOM 702 N N . GLY A 1 89 ? 10.869 -1.125 -22.897 1.00 45.62 89 GLY A N 1
ATOM 703 C CA . GLY A 1 89 ? 9.619 -1.771 -23.304 1.00 45.62 89 GLY A CA 1
ATOM 704 C C . GLY A 1 89 ? 9.091 -2.797 -22.304 1.00 45.62 89 GLY A C 1
ATOM 705 O O . GLY A 1 89 ? 9.806 -3.223 -21.392 1.00 45.62 89 GLY A O 1
ATOM 706 N N . ASP A 1 90 ? 7.825 -3.165 -22.491 1.00 41.09 90 ASP A N 1
ATOM 707 C CA . ASP A 1 90 ? 7.101 -4.156 -21.687 1.00 41.09 90 ASP A CA 1
ATOM 708 C C . ASP A 1 90 ? 7.545 -5.583 -22.076 1.00 41.09 90 ASP A C 1
ATOM 710 O O . ASP A 1 90 ? 8.201 -5.789 -23.101 1.00 41.09 90 ASP A O 1
ATOM 714 N N . ARG A 1 91 ? 7.192 -6.615 -21.300 1.00 38.16 91 ARG A N 1
ATOM 715 C CA . ARG A 1 91 ? 7.604 -8.015 -21.573 1.00 38.16 91 ARG A CA 1
ATOM 716 C C . ARG A 1 91 ? 7.275 -8.515 -22.985 1.00 38.16 91 ARG A C 1
ATOM 718 O O . ARG A 1 91 ? 7.967 -9.397 -23.492 1.00 38.16 91 ARG A O 1
ATOM 725 N N . LEU A 1 92 ? 6.245 -7.951 -23.610 1.00 42.41 92 LEU A N 1
ATOM 726 C CA . LEU A 1 92 ? 5.843 -8.256 -24.983 1.00 42.41 92 LEU A CA 1
ATOM 727 C C . LEU A 1 92 ? 6.858 -7.749 -26.024 1.00 42.41 92 LEU A C 1
ATOM 729 O O . LEU A 1 92 ? 7.037 -8.403 -27.050 1.00 42.41 92 LEU A O 1
ATOM 733 N N . ASP A 1 93 ? 7.595 -6.675 -25.730 1.00 42.09 93 ASP A N 1
ATOM 734 C CA . ASP A 1 93 ? 8.694 -6.180 -26.572 1.00 42.09 93 ASP A CA 1
ATOM 735 C C . ASP A 1 93 ? 9.969 -7.036 -26.408 1.00 42.09 93 ASP A C 1
ATOM 737 O O . ASP A 1 93 ? 10.786 -7.150 -27.323 1.00 42.09 93 ASP A O 1
ATOM 741 N N . GLY A 1 94 ? 10.123 -7.702 -25.254 1.00 42.06 94 GLY A N 1
ATOM 742 C CA . GLY A 1 94 ? 11.246 -8.592 -24.932 1.00 42.06 94 GLY A CA 1
ATOM 743 C C . GLY A 1 94 ? 11.192 -9.984 -25.580 1.00 42.06 94 GLY A C 1
ATOM 744 O O . GLY A 1 94 ? 12.211 -10.678 -25.607 1.00 42.06 94 GLY A O 1
ATOM 745 N N . ALA A 1 95 ? 10.051 -10.387 -26.149 1.00 43.88 95 ALA A N 1
ATOM 746 C CA . ALA A 1 95 ? 9.888 -11.690 -26.806 1.00 43.88 95 ALA A CA 1
ATOM 747 C C . ALA A 1 95 ? 10.782 -11.864 -28.054 1.00 43.88 95 ALA A C 1
ATOM 749 O O . ALA A 1 95 ? 11.090 -12.989 -28.440 1.00 43.88 95 ALA A O 1
ATOM 750 N N . ASN A 1 96 ? 11.242 -10.760 -28.653 1.00 42.56 96 ASN A N 1
ATOM 751 C CA . ASN A 1 96 ? 12.145 -10.764 -29.810 1.00 42.56 96 ASN A CA 1
ATOM 752 C C . ASN A 1 96 ? 13.642 -10.724 -29.435 1.00 42.56 96 ASN A C 1
ATOM 754 O O . ASN A 1 96 ? 14.482 -10.686 -30.331 1.00 42.56 96 ASN A O 1
ATOM 758 N N . VAL A 1 97 ? 13.992 -10.697 -28.140 1.00 49.88 97 VAL A N 1
ATOM 759 C CA . VAL A 1 97 ? 15.343 -10.320 -27.664 1.00 49.88 97 VAL A CA 1
ATOM 760 C C . VAL A 1 97 ? 16.058 -11.452 -26.907 1.00 49.88 97 VAL A C 1
ATOM 762 O O . VAL A 1 97 ? 17.290 -11.535 -26.955 1.00 49.88 97 VAL A O 1
ATOM 765 N N . SER A 1 98 ? 15.321 -12.336 -26.225 1.00 41.53 98 SER A N 1
ATOM 766 C CA . SER A 1 98 ? 15.862 -13.481 -25.475 1.00 41.53 98 SER A CA 1
ATOM 767 C C . SER A 1 98 ? 14.819 -14.607 -25.387 1.00 41.53 98 SER A C 1
ATOM 769 O O . SER A 1 98 ? 13.665 -14.324 -25.073 1.00 41.53 98 SER A O 1
ATOM 771 N N . PRO A 1 99 ? 15.191 -15.893 -25.559 1.00 42.00 99 PRO A N 1
ATOM 772 C CA . PRO A 1 99 ? 14.308 -17.021 -25.243 1.00 42.00 99 PRO A CA 1
ATOM 773 C C . PRO A 1 99 ? 14.003 -17.153 -23.736 1.00 42.00 99 PRO A C 1
ATOM 775 O O . PRO A 1 99 ? 13.196 -17.991 -23.341 1.00 42.00 99 PRO A O 1
ATOM 778 N N . ASN A 1 100 ? 14.627 -16.331 -22.881 1.00 46.69 100 ASN A N 1
ATOM 779 C CA . ASN A 1 100 ? 14.294 -16.204 -21.465 1.00 46.69 100 ASN A CA 1
ATOM 780 C C . ASN A 1 100 ? 13.456 -14.938 -21.209 1.00 46.69 100 ASN A C 1
ATOM 782 O O . ASN A 1 100 ? 13.983 -13.835 -21.095 1.00 46.69 100 ASN A O 1
ATOM 786 N N . GLU A 1 101 ? 12.158 -15.128 -20.960 1.00 43.25 101 GLU A N 1
ATOM 787 C CA . GLU A 1 101 ? 11.158 -14.111 -20.560 1.00 43.25 101 GLU A CA 1
ATOM 788 C C . GLU A 1 101 ? 11.523 -13.308 -19.279 1.00 43.25 101 GLU A C 1
ATOM 790 O O . GLU A 1 101 ? 10.847 -12.359 -18.884 1.00 43.25 101 GLU A O 1
ATOM 795 N N . LYS A 1 102 ? 12.610 -13.686 -18.593 1.00 45.19 102 LYS A N 1
ATOM 796 C CA . LYS A 1 102 ? 13.068 -13.134 -17.306 1.00 45.19 102 LYS A CA 1
ATOM 797 C C . LYS A 1 102 ? 14.040 -11.948 -17.433 1.00 45.19 102 LYS A C 1
ATOM 799 O O . LYS A 1 102 ? 14.607 -11.528 -16.422 1.00 45.19 102 LYS A O 1
ATOM 804 N N . ASP A 1 103 ? 14.256 -11.435 -18.645 1.00 44.66 103 ASP A N 1
ATOM 805 C CA . ASP A 1 103 ? 15.213 -10.355 -18.934 1.00 44.66 103 ASP A CA 1
ATOM 806 C C . ASP A 1 103 ? 14.574 -8.981 -19.222 1.00 44.66 103 ASP A C 1
ATOM 808 O O . ASP A 1 103 ? 15.297 -8.019 -19.482 1.00 44.66 103 ASP A O 1
ATOM 812 N N . ALA A 1 104 ? 13.250 -8.837 -19.098 1.00 42.16 104 ALA A N 1
ATOM 813 C CA . ALA A 1 104 ? 12.627 -7.512 -19.053 1.00 42.16 104 ALA A CA 1
ATOM 814 C C . ALA A 1 104 ? 13.080 -6.749 -17.790 1.00 42.16 104 ALA A C 1
ATOM 816 O O . ALA A 1 104 ? 13.094 -7.304 -16.688 1.00 42.16 104 ALA A O 1
ATOM 817 N N . LYS A 1 105 ? 13.482 -5.479 -17.964 1.00 48.03 105 LYS A N 1
ATOM 818 C CA . LYS A 1 105 ? 13.904 -4.579 -16.872 1.00 48.03 105 LYS A CA 1
ATOM 819 C C . LYS A 1 105 ? 12.771 -4.268 -15.896 1.00 48.03 105 LYS A C 1
ATOM 821 O O . LYS A 1 105 ? 13.062 -4.002 -14.734 1.00 48.03 105 LYS A O 1
ATOM 826 N N . GLU A 1 106 ? 11.534 -4.322 -16.378 1.00 49.12 106 GLU A N 1
ATOM 827 C CA . GLU A 1 106 ? 10.330 -4.210 -15.573 1.00 49.12 106 GLU A CA 1
ATOM 828 C C . GLU A 1 106 ? 9.572 -5.537 -15.610 1.00 49.12 106 GLU A C 1
ATOM 830 O O . GLU A 1 106 ? 9.361 -6.131 -16.673 1.00 49.12 106 GLU A O 1
ATOM 835 N N . LEU A 1 107 ? 9.188 -6.048 -14.443 1.00 56.84 107 LEU A N 1
ATOM 836 C CA . LEU A 1 107 ? 8.242 -7.161 -14.392 1.00 56.84 107 LEU A CA 1
ATOM 837 C C . LEU A 1 107 ? 6.848 -6.612 -14.736 1.00 56.84 107 LEU A C 1
ATOM 839 O O . LEU A 1 107 ? 6.517 -5.511 -14.306 1.00 56.84 107 LEU A O 1
ATOM 843 N N . PRO A 1 108 ? 5.990 -7.368 -15.438 1.00 56.53 108 PRO A N 1
ATOM 844 C CA . PRO A 1 108 ? 4.692 -6.879 -15.919 1.00 56.53 108 PRO A CA 1
ATOM 845 C C . PRO A 1 108 ? 3.766 -6.419 -14.781 1.00 56.53 108 PRO A C 1
ATOM 847 O O . PRO A 1 108 ? 2.828 -5.666 -15.002 1.00 56.53 108 PRO A O 1
ATOM 850 N N . THR A 1 109 ? 4.048 -6.837 -13.546 1.00 63.94 109 THR A N 1
ATOM 851 C CA . THR A 1 109 ? 3.294 -6.475 -12.345 1.00 63.94 109 THR A CA 1
ATOM 852 C C . THR A 1 109 ? 3.916 -5.329 -11.538 1.00 63.94 109 THR A C 1
ATOM 854 O O . THR A 1 109 ? 3.359 -4.960 -10.508 1.00 63.94 109 THR A O 1
ATOM 857 N N . GLU A 1 110 ? 5.062 -4.760 -11.938 1.00 74.12 110 GLU A N 1
ATOM 858 C CA . GLU A 1 110 ? 5.762 -3.722 -11.150 1.00 74.12 110 GLU A CA 1
ATOM 859 C C . GLU A 1 110 ? 5.023 -2.379 -11.081 1.00 74.12 110 GLU A C 1
ATOM 861 O O . GLU A 1 110 ? 5.295 -1.589 -10.177 1.00 74.12 110 GLU A O 1
ATOM 866 N N . HIS A 1 111 ? 4.051 -2.156 -11.969 1.00 81.94 111 HIS A N 1
ATOM 867 C CA . HIS A 1 111 ? 3.144 -0.998 -11.953 1.00 81.94 111 HIS A CA 1
ATOM 868 C C . HIS A 1 111 ? 1.733 -1.354 -11.478 1.00 81.94 111 HIS A C 1
ATOM 870 O O . HIS A 1 111 ? 0.845 -0.503 -11.499 1.00 81.94 111 HIS A O 1
ATOM 876 N N . LEU A 1 112 ? 1.503 -2.606 -11.072 1.00 87.94 112 LEU A N 1
ATOM 877 C CA . LEU A 1 112 ? 0.182 -3.084 -10.686 1.00 87.94 112 LEU A CA 1
ATOM 878 C C . LEU A 1 112 ? 0.017 -3.057 -9.168 1.00 87.94 112 LEU A C 1
ATOM 880 O O . LEU A 1 112 ? 0.759 -3.701 -8.415 1.00 87.94 112 LEU A O 1
ATOM 884 N N . VAL A 1 113 ? -1.010 -2.343 -8.723 1.00 92.06 113 VAL A N 1
ATOM 885 C CA . VAL A 1 113 ? -1.509 -2.415 -7.347 1.00 92.06 113 VAL A CA 1
ATOM 886 C C . VAL A 1 113 ? -2.789 -3.226 -7.321 1.00 92.06 113 VAL A C 1
ATOM 888 O O . VAL A 1 113 ? -3.597 -3.151 -8.244 1.00 92.06 113 VAL A O 1
ATOM 891 N N . LEU A 1 114 ? -3.003 -3.978 -6.246 1.00 94.12 114 LEU A N 1
ATOM 892 C CA . LEU A 1 114 ? -4.292 -4.611 -6.033 1.00 94.12 114 LEU A CA 1
ATOM 893 C C . LEU A 1 114 ? -5.211 -3.659 -5.277 1.00 94.12 114 LEU A C 1
ATOM 895 O O . LEU A 1 114 ? -4.859 -3.207 -4.185 1.00 94.12 114 LEU A O 1
ATOM 899 N N . ALA A 1 115 ? -6.381 -3.396 -5.847 1.00 96.00 115 ALA A N 1
ATOM 900 C CA . ALA A 1 115 ? -7.395 -2.521 -5.285 1.00 96.00 115 ALA A CA 1
ATOM 901 C C . ALA A 1 115 ? -8.672 -3.285 -4.926 1.00 96.00 115 ALA A C 1
ATOM 903 O O . ALA A 1 115 ? -9.031 -4.258 -5.592 1.00 96.00 115 ALA A O 1
ATOM 904 N N . ALA A 1 116 ? -9.340 -2.851 -3.861 1.00 96.81 116 ALA A N 1
ATOM 905 C CA . ALA A 1 116 ? -10.636 -3.368 -3.443 1.00 96.81 116 ALA A CA 1
ATOM 906 C C . ALA A 1 116 ? -11.725 -2.354 -3.802 1.00 96.81 116 ALA A C 1
ATOM 908 O O . ALA A 1 116 ? -11.585 -1.160 -3.538 1.00 96.81 116 ALA A O 1
ATOM 909 N N . CYS A 1 117 ? -12.819 -2.835 -4.385 1.00 93.81 117 CYS A N 1
ATOM 910 C CA . CYS A 1 117 ? -13.979 -2.025 -4.722 1.00 93.81 117 CYS A CA 1
ATOM 911 C C . CYS A 1 117 ? -15.250 -2.709 -4.216 1.00 93.81 117 CYS A C 1
ATOM 913 O O . CYS A 1 117 ? -15.542 -3.840 -4.599 1.00 93.81 117 CYS A O 1
ATOM 915 N N . SER A 1 118 ? -16.004 -2.008 -3.374 1.00 92.25 118 SER A N 1
ATOM 916 C CA . SER A 1 118 ? -17.300 -2.462 -2.851 1.00 92.25 118 SER A CA 1
ATOM 917 C C . SER A 1 118 ? -18.476 -1.733 -3.510 1.00 92.25 118 SER A C 1
ATOM 919 O O . SER A 1 118 ? -19.581 -1.732 -2.974 1.00 92.25 118 SER A O 1
ATOM 921 N N . ASP A 1 119 ? -18.249 -1.080 -4.658 1.00 90.88 119 ASP A N 1
ATOM 922 C CA . ASP A 1 119 ? -19.322 -0.439 -5.417 1.00 90.88 119 ASP A CA 1
ATOM 923 C C . ASP A 1 119 ? -20.331 -1.488 -5.898 1.00 90.88 119 ASP A C 1
ATOM 925 O O . ASP A 1 119 ? -19.973 -2.475 -6.551 1.00 90.88 119 ASP A O 1
ATOM 929 N N . LEU A 1 120 ? -21.608 -1.265 -5.581 1.00 91.31 120 LEU A N 1
ATOM 930 C CA . LEU A 1 120 ? -22.671 -2.220 -5.875 1.00 91.31 120 LEU A CA 1
ATOM 931 C C . LEU A 1 120 ? -22.843 -2.433 -7.384 1.00 91.31 120 LEU A C 1
ATOM 933 O O . LEU A 1 120 ? -23.079 -3.561 -7.813 1.00 91.31 120 LEU A O 1
ATOM 937 N N . SER A 1 121 ? -22.697 -1.384 -8.197 1.00 92.12 121 SER A N 1
ATOM 938 C CA . SER A 1 121 ? -22.869 -1.485 -9.652 1.00 92.12 121 SER A CA 1
ATOM 939 C C . SER A 1 121 ? -21.780 -2.364 -10.268 1.00 92.12 121 SER A C 1
ATOM 941 O O . SER A 1 121 ? -22.068 -3.227 -11.107 1.00 92.12 121 SER A O 1
ATOM 943 N N . LEU A 1 122 ? -20.536 -2.205 -9.810 1.00 90.50 122 LEU A N 1
ATOM 944 C CA . LEU A 1 122 ? -19.429 -3.071 -10.208 1.00 90.50 122 LEU A CA 1
ATOM 945 C C . LEU A 1 122 ? -19.645 -4.515 -9.738 1.00 90.50 122 LEU A C 1
ATOM 947 O O . LEU A 1 122 ? -19.479 -5.446 -10.529 1.00 90.50 122 LEU A O 1
ATOM 951 N N . CYS A 1 123 ? -20.056 -4.714 -8.484 1.00 93.50 123 CYS A N 1
ATOM 952 C CA . CYS A 1 123 ? -20.301 -6.048 -7.932 1.00 93.50 123 CYS A CA 1
ATOM 953 C C . CYS A 1 123 ? -21.412 -6.791 -8.694 1.00 93.50 123 CYS A C 1
ATOM 955 O O . CYS A 1 123 ? -21.246 -7.964 -9.033 1.00 93.50 123 CYS A O 1
ATOM 957 N N . LEU A 1 124 ? -22.507 -6.104 -9.044 1.00 93.69 124 LEU A N 1
ATOM 958 C CA . LEU A 1 124 ? -23.587 -6.648 -9.878 1.00 93.69 124 LEU A CA 1
ATOM 959 C C . LEU A 1 124 ? -23.110 -6.979 -11.299 1.00 93.69 124 LEU A C 1
ATOM 961 O O . LEU A 1 124 ? -23.480 -8.013 -11.858 1.00 93.69 124 LEU A O 1
ATOM 965 N N . THR A 1 125 ? -22.250 -6.135 -11.874 1.00 92.75 125 THR A N 1
ATOM 966 C CA . THR A 1 125 ? -21.645 -6.390 -13.189 1.00 92.75 125 THR A CA 1
ATOM 967 C C . THR A 1 125 ? -20.812 -7.671 -13.160 1.00 92.75 125 THR A C 1
ATOM 969 O O . THR A 1 125 ? -20.986 -8.540 -14.014 1.00 92.75 125 THR A O 1
ATOM 972 N N . TYR A 1 126 ? -19.960 -7.840 -12.147 1.00 90.88 126 TYR A N 1
ATOM 973 C CA . TYR A 1 126 ? -19.155 -9.052 -11.971 1.00 90.88 126 TYR A CA 1
ATOM 974 C C . TYR A 1 126 ? -20.017 -10.292 -11.725 1.00 90.88 126 TYR A C 1
ATOM 976 O O . TYR A 1 126 ? -19.762 -11.334 -12.331 1.00 90.88 126 TYR A O 1
ATOM 984 N N . GLN A 1 127 ? -21.066 -10.178 -10.904 1.00 93.81 127 GLN A N 1
ATOM 985 C CA . GLN A 1 127 ? -22.029 -11.260 -10.705 1.00 93.81 127 GLN A CA 1
ATOM 986 C C . GLN A 1 127 ? -22.613 -11.728 -12.042 1.00 93.81 127 GLN A C 1
ATOM 988 O O . GLN A 1 127 ? -22.618 -12.927 -12.319 1.00 93.81 127 GLN A O 1
ATOM 993 N N . SER A 1 128 ? -23.062 -10.794 -12.886 1.00 93.38 128 SER A N 1
ATOM 994 C CA . SER A 1 128 ? -23.640 -11.120 -14.191 1.00 93.38 128 SER A CA 1
ATOM 995 C C . SER A 1 128 ? -22.611 -11.704 -15.164 1.00 93.38 128 SER A C 1
ATOM 997 O O . SER A 1 128 ? -22.934 -12.653 -15.876 1.00 93.38 128 SER A O 1
ATOM 999 N N . LEU A 1 129 ? -21.395 -11.150 -15.220 1.00 94.06 129 LEU A N 1
ATOM 1000 C CA . LEU A 1 129 ? -20.345 -11.590 -16.148 1.00 94.06 129 LEU A CA 1
ATOM 1001 C C . LEU A 1 129 ? -19.866 -13.012 -15.851 1.00 94.06 129 LEU A C 1
ATOM 1003 O O . LEU A 1 129 ? -19.685 -13.808 -16.772 1.00 94.06 129 LEU A O 1
ATOM 1007 N N . PHE A 1 130 ? -19.686 -13.335 -14.571 1.00 93.25 130 PHE A N 1
ATOM 1008 C CA . PHE A 1 130 ? -19.186 -14.637 -14.129 1.00 93.25 130 PHE A CA 1
ATOM 1009 C C . PHE A 1 130 ? -20.294 -15.606 -13.702 1.00 93.25 130 PHE A C 1
ATOM 1011 O O . PHE A 1 130 ? -19.990 -16.711 -13.263 1.00 93.25 130 PHE A O 1
ATOM 1018 N N . GLN A 1 131 ? -21.565 -15.215 -13.853 1.00 93.75 131 GLN A N 1
ATOM 1019 C CA . GLN A 1 131 ? -22.741 -16.026 -13.515 1.00 93.75 131 GLN A CA 1
ATOM 1020 C C . GLN A 1 131 ? -22.710 -16.527 -12.061 1.00 93.75 131 GLN A C 1
ATOM 1022 O O . GLN A 1 131 ? -22.993 -17.691 -11.773 1.00 93.75 131 GLN A O 1
ATOM 1027 N N . LEU A 1 132 ? -22.341 -15.640 -11.134 1.00 93.31 132 LEU A N 1
ATOM 1028 C CA . LEU A 1 132 ? -22.285 -15.967 -9.711 1.00 93.31 132 LEU A CA 1
ATOM 1029 C C . LEU A 1 132 ? -23.702 -16.070 -9.133 1.00 93.31 132 LEU A C 1
ATOM 1031 O O . LEU A 1 132 ? -24.574 -15.248 -9.424 1.00 93.31 132 LEU A O 1
ATOM 1035 N N . THR A 1 133 ? -23.924 -17.064 -8.274 1.00 95.50 133 THR A N 1
ATOM 1036 C CA . THR A 1 133 ? -25.221 -17.287 -7.612 1.00 95.50 133 THR A CA 1
ATOM 1037 C C . THR A 1 133 ? -25.578 -16.183 -6.622 1.00 95.50 133 THR A C 1
ATOM 1039 O O . THR A 1 133 ? -26.754 -15.942 -6.371 1.00 95.50 133 THR A O 1
ATOM 1042 N N . GLU A 1 134 ? -24.574 -15.493 -6.086 1.00 95.31 134 GLU A N 1
ATOM 1043 C CA . GLU A 1 134 ? -24.712 -14.400 -5.127 1.00 95.31 134 GLU A CA 1
ATOM 1044 C C . GLU A 1 134 ? -23.909 -13.186 -5.599 1.00 95.31 134 GLU A C 1
ATOM 1046 O O . GLU A 1 134 ? -22.892 -13.321 -6.287 1.00 95.31 134 GLU A O 1
ATOM 1051 N N . THR A 1 135 ? -24.372 -11.987 -5.240 1.00 95.62 135 THR A N 1
ATOM 1052 C CA . THR A 1 135 ? -23.622 -10.756 -5.497 1.00 95.62 135 THR A CA 1
ATOM 1053 C C . THR A 1 135 ? -22.412 -10.719 -4.562 1.00 95.62 135 THR A C 1
ATOM 1055 O O . THR A 1 135 ? -22.597 -10.786 -3.345 1.00 95.62 135 THR A O 1
ATOM 1058 N N . PRO A 1 136 ? -21.176 -10.609 -5.078 1.00 94.75 136 PRO A N 1
ATOM 1059 C CA . PRO A 1 136 ? -20.008 -10.504 -4.216 1.00 94.75 136 PRO A CA 1
ATOM 1060 C C . PRO A 1 136 ? -20.060 -9.195 -3.414 1.00 94.75 136 PRO A C 1
ATOM 1062 O O . PRO A 1 136 ? -20.456 -8.159 -3.939 1.00 94.75 136 PRO A O 1
ATOM 1065 N N . ALA A 1 137 ? -19.630 -9.228 -2.151 1.00 95.25 137 ALA A N 1
ATOM 1066 C CA . ALA A 1 137 ? -19.599 -8.039 -1.289 1.00 95.25 137 ALA A CA 1
ATOM 1067 C C . ALA A 1 137 ? -18.491 -7.033 -1.669 1.00 95.25 137 ALA A C 1
ATOM 1069 O O . ALA A 1 137 ? -18.540 -5.867 -1.282 1.00 95.25 137 ALA A O 1
ATOM 1070 N N . GLN A 1 138 ? -17.479 -7.491 -2.409 1.00 96.38 138 GLN A N 1
ATOM 1071 C CA . GLN A 1 138 ? -16.448 -6.664 -3.028 1.00 96.38 138 GLN A CA 1
ATOM 1072 C C . GLN A 1 138 ? -15.858 -7.367 -4.250 1.00 96.38 138 GLN A C 1
ATOM 1074 O O . GLN A 1 138 ? -15.885 -8.595 -4.356 1.00 96.38 138 GLN A O 1
ATOM 1079 N N . VAL A 1 139 ? -15.216 -6.588 -5.111 1.00 94.94 139 VAL A N 1
ATOM 1080 C CA . VAL A 1 139 ? -14.361 -7.057 -6.201 1.00 94.94 139 VAL A CA 1
ATOM 1081 C C . VAL A 1 139 ? -12.927 -6.606 -5.923 1.00 94.94 139 VAL A C 1
ATOM 1083 O O . VAL A 1 139 ? -12.695 -5.485 -5.472 1.00 94.94 139 VAL A O 1
ATOM 1086 N N . GLN A 1 140 ? -11.955 -7.484 -6.176 1.00 94.00 140 GLN A N 1
ATOM 1087 C CA . GLN A 1 140 ? -10.532 -7.139 -6.150 1.00 94.00 140 GLN A CA 1
ATOM 1088 C C . GLN A 1 140 ? -10.014 -7.063 -7.584 1.00 94.00 140 GLN A C 1
ATOM 1090 O O . GLN A 1 140 ? -10.232 -7.993 -8.359 1.00 94.00 140 GLN A O 1
ATOM 1095 N N . VAL A 1 141 ? -9.340 -5.969 -7.931 1.00 91.19 141 VAL A N 1
ATOM 1096 C CA . VAL A 1 141 ? -8.867 -5.704 -9.297 1.00 91.19 141 VAL A CA 1
ATOM 1097 C C . VAL A 1 141 ? -7.415 -5.249 -9.252 1.00 91.19 141 VAL A C 1
ATOM 1099 O O . VAL A 1 141 ? -7.049 -4.422 -8.418 1.00 91.19 141 VAL A O 1
ATOM 1102 N N . GLU A 1 142 ? -6.581 -5.784 -10.141 1.00 91.12 142 GLU A N 1
ATOM 1103 C CA . GLU A 1 142 ? -5.248 -5.232 -10.380 1.00 91.12 142 GLU A CA 1
ATOM 1104 C C . GLU A 1 142 ? -5.365 -3.991 -11.262 1.00 91.12 142 GLU A C 1
ATOM 1106 O O . GLU A 1 142 ? -5.928 -4.037 -12.356 1.00 91.12 142 GLU A O 1
ATOM 1111 N N . LEU A 1 143 ? -4.850 -2.870 -10.769 1.00 90.94 143 LEU A N 1
ATOM 1112 C CA . LEU A 1 143 ? -4.897 -1.582 -11.444 1.00 90.94 143 LEU A CA 1
ATOM 1113 C C . LEU A 1 143 ? -3.485 -1.153 -11.832 1.00 90.94 143 LEU A C 1
ATOM 1115 O O . LEU A 1 143 ? -2.585 -1.141 -10.991 1.00 90.94 143 LEU A O 1
ATOM 1119 N N . ASP A 1 144 ? -3.309 -0.748 -13.090 1.00 89.50 144 ASP A N 1
ATOM 1120 C CA . ASP A 1 144 ? -2.081 -0.095 -13.538 1.00 89.50 144 ASP A CA 1
ATOM 1121 C C . ASP A 1 144 ? -2.063 1.347 -13.048 1.00 89.50 144 ASP A C 1
ATOM 1123 O O . ASP A 1 144 ? -2.818 2.204 -13.533 1.00 89.50 144 ASP A O 1
ATOM 1127 N N . ILE A 1 145 ? -1.157 1.618 -12.108 1.00 90.88 145 ILE A N 1
ATOM 1128 C CA . ILE A 1 145 ? -1.043 2.923 -11.469 1.00 90.88 145 ILE A CA 1
ATOM 1129 C C . ILE A 1 145 ? -0.837 4.031 -12.490 1.00 90.88 145 ILE A C 1
ATOM 1131 O O . ILE A 1 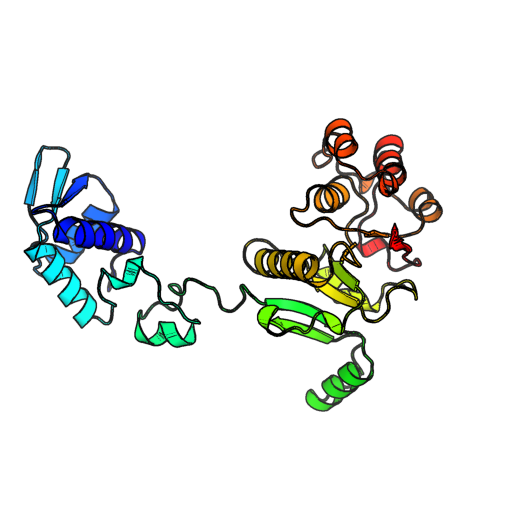145 ? -1.330 5.122 -12.262 1.00 90.88 145 ILE A O 1
ATOM 1135 N N . ARG A 1 146 ? -0.190 3.782 -13.632 1.00 87.19 146 ARG A N 1
ATOM 1136 C CA . ARG A 1 146 ? 0.121 4.810 -14.640 1.00 87.19 146 ARG A CA 1
ATOM 1137 C C . ARG A 1 146 ? -1.141 5.382 -15.284 1.00 87.19 146 ARG A C 1
ATOM 1139 O O . ARG A 1 146 ? -1.164 6.557 -15.636 1.00 87.19 146 ARG A O 1
ATOM 1146 N N . THR A 1 147 ? -2.191 4.570 -15.375 1.00 89.25 147 THR A N 1
ATOM 1147 C CA . THR A 1 147 ? -3.459 4.912 -16.040 1.00 89.25 147 THR A CA 1
ATOM 1148 C C . THR A 1 147 ? -4.525 5.459 -15.094 1.00 89.25 147 THR A C 1
ATOM 1150 O O . THR A 1 147 ? -5.526 6.006 -15.550 1.00 89.25 147 THR A O 1
ATOM 1153 N N . LEU A 1 148 ? -4.317 5.339 -13.778 1.00 93.00 148 LEU A N 1
ATOM 1154 C CA . LEU A 1 148 ? -5.278 5.807 -12.785 1.00 93.00 148 LEU A CA 1
ATOM 1155 C C . LEU A 1 148 ? -5.389 7.333 -12.787 1.00 93.00 148 LEU A C 1
ATOM 1157 O O . LEU A 1 148 ? -4.392 8.023 -12.560 1.00 93.00 148 LEU A O 1
ATOM 1161 N N . ASP A 1 149 ? -6.611 7.835 -12.936 1.00 93.94 1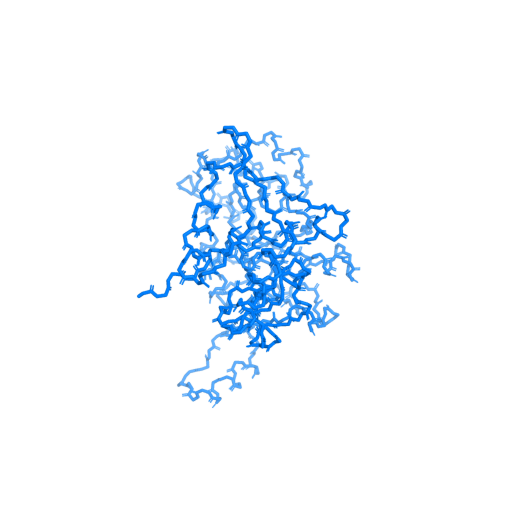49 ASP A N 1
ATOM 1162 C CA . ASP A 1 149 ? -6.959 9.224 -12.653 1.00 93.94 149 ASP A CA 1
ATOM 1163 C C . ASP A 1 149 ? -7.124 9.425 -11.138 1.00 93.94 149 ASP A C 1
ATOM 1165 O O . ASP A 1 149 ? -8.125 9.027 -10.544 1.00 93.94 149 ASP A O 1
ATOM 1169 N N . LEU A 1 150 ? -6.129 10.046 -10.497 1.00 94.94 150 LEU A N 1
ATOM 1170 C CA . LEU A 1 150 ? -6.167 10.315 -9.054 1.00 94.94 150 LEU A CA 1
ATOM 1171 C C . LEU A 1 150 ? -7.105 11.469 -8.685 1.00 94.94 150 LEU A C 1
ATOM 1173 O O . LEU A 1 150 ? -7.420 11.650 -7.506 1.00 94.94 150 LEU A O 1
ATOM 1177 N N . THR A 1 151 ? -7.556 12.266 -9.656 1.00 93.12 151 THR A N 1
ATOM 1178 C CA . THR A 1 151 ? -8.487 13.369 -9.379 1.00 93.12 151 THR A CA 1
ATOM 1179 C C . THR A 1 151 ? -9.875 12.861 -8.997 1.00 93.12 151 THR A C 1
ATOM 1181 O O . THR A 1 151 ? -10.555 13.525 -8.221 1.00 93.12 151 THR A O 1
ATOM 1184 N N . SER A 1 152 ? -10.221 11.646 -9.429 1.00 93.31 152 SER A N 1
ATOM 1185 C CA . SER A 1 152 ? -11.476 10.955 -9.112 1.00 93.31 152 SER A CA 1
ATOM 1186 C C . SER A 1 152 ? -11.569 10.402 -7.678 1.00 93.31 152 SER A C 1
ATOM 1188 O O . SER A 1 152 ? -12.629 9.916 -7.290 1.00 93.31 152 SER A O 1
ATOM 1190 N N . TYR A 1 153 ? -10.490 10.452 -6.889 1.00 95.62 153 TYR A N 1
ATOM 1191 C CA . TYR A 1 153 ? -10.445 9.885 -5.536 1.00 95.62 153 TYR A CA 1
ATOM 1192 C C . TYR A 1 153 ? -10.117 10.942 -4.491 1.00 95.62 153 TYR A C 1
ATOM 1194 O O . TYR A 1 153 ? -9.175 11.712 -4.675 1.00 95.62 153 TYR A O 1
ATOM 1202 N N . ASP A 1 154 ? -10.816 10.935 -3.360 1.00 96.06 154 ASP A N 1
ATOM 1203 C CA . ASP A 1 154 ? -10.555 11.872 -2.257 1.00 96.06 154 ASP A CA 1
ATOM 1204 C C . ASP A 1 154 ? -9.494 11.332 -1.283 1.00 96.06 154 ASP A C 1
ATOM 1206 O O . ASP A 1 154 ? -8.706 12.099 -0.724 1.00 96.06 154 ASP A O 1
ATOM 1210 N N . TYR A 1 155 ? -9.410 10.003 -1.154 1.00 97.75 155 TYR A N 1
ATOM 1211 C CA . TYR A 1 155 ? -8.494 9.316 -0.243 1.00 97.75 155 TYR A CA 1
ATOM 1212 C C . TYR A 1 155 ? -7.759 8.156 -0.917 1.00 97.75 155 TYR A C 1
ATOM 1214 O O . TYR A 1 155 ? -8.319 7.460 -1.763 1.00 97.75 155 TYR A O 1
ATOM 1222 N N . LEU A 1 156 ? -6.522 7.912 -0.484 1.00 97.69 156 LEU A N 1
ATOM 1223 C CA . LEU A 1 156 ? -5.750 6.706 -0.774 1.00 97.69 156 LEU A CA 1
ATOM 1224 C C . LEU A 1 156 ? -5.570 5.927 0.526 1.00 97.69 156 LEU A C 1
ATOM 1226 O O . LEU A 1 156 ? -4.787 6.335 1.384 1.00 97.69 156 LEU A O 1
ATOM 1230 N N . ILE A 1 157 ? -6.277 4.808 0.662 1.00 98.19 157 ILE A N 1
ATOM 1231 C CA . ILE A 1 157 ? -6.188 3.931 1.831 1.00 98.19 157 ILE A CA 1
ATOM 1232 C C . ILE A 1 157 ? -5.253 2.777 1.499 1.00 98.19 157 ILE A C 1
ATOM 1234 O O . ILE A 1 157 ? -5.534 1.971 0.612 1.00 98.19 157 ILE A O 1
ATOM 1238 N N . VAL A 1 158 ? -4.145 2.687 2.229 1.00 97.62 158 VAL A N 1
ATOM 1239 C CA . VAL A 1 158 ? -3.166 1.608 2.084 1.00 97.62 158 VAL A CA 1
ATOM 1240 C C . VAL A 1 158 ? -3.363 0.603 3.210 1.00 97.62 158 VAL A C 1
ATOM 1242 O O . VAL A 1 158 ? -3.063 0.894 4.368 1.00 97.62 158 VAL A O 1
ATOM 1245 N N . VAL A 1 159 ? -3.862 -0.580 2.856 1.00 97.62 159 VAL A N 1
ATOM 1246 C CA . VAL A 1 159 ? -4.135 -1.681 3.785 1.00 97.62 159 VAL A CA 1
ATOM 1247 C C . VAL A 1 159 ? -2.900 -2.564 3.931 1.00 97.62 159 VAL A C 1
ATOM 1249 O O . VAL A 1 159 ? -2.351 -3.044 2.933 1.00 97.62 159 VAL A O 1
ATOM 1252 N N . GLU A 1 160 ? -2.473 -2.784 5.172 1.00 94.56 160 GLU A N 1
ATOM 1253 C CA . GLU A 1 160 ? -1.261 -3.524 5.505 1.00 94.56 160 GLU A CA 1
ATOM 1254 C C . GLU A 1 160 ? -1.384 -5.030 5.247 1.00 94.56 160 GLU A C 1
ATOM 1256 O O . GLU A 1 160 ? -0.567 -5.602 4.521 1.00 94.56 160 GLU A O 1
ATOM 1261 N N . ASN A 1 161 ? -2.395 -5.685 5.818 1.00 92.69 161 ASN A N 1
ATOM 1262 C CA . ASN A 1 161 ? -2.480 -7.142 5.792 1.00 92.69 161 ASN A CA 1
ATOM 1263 C C . ASN A 1 161 ? -3.357 -7.640 4.637 1.00 92.69 161 ASN A C 1
ATOM 1265 O O . ASN A 1 161 ? -4.400 -7.067 4.312 1.00 92.69 161 ASN A O 1
ATOM 1269 N N . ARG A 1 162 ? -2.926 -8.725 3.978 1.00 92.31 162 ARG A N 1
ATOM 1270 C CA . ARG A 1 162 ? -3.580 -9.229 2.757 1.00 92.31 162 ARG A CA 1
ATOM 1271 C C . ARG A 1 162 ? -4.967 -9.806 3.023 1.00 92.31 162 ARG A C 1
ATOM 1273 O O . ARG A 1 162 ? -5.876 -9.646 2.209 1.00 92.31 162 ARG A O 1
ATOM 1280 N N . ASP A 1 163 ? -5.111 -10.514 4.127 1.00 94.00 163 ASP A N 1
ATOM 1281 C CA . ASP A 1 163 ? -6.380 -11.066 4.590 1.00 94.00 163 ASP A CA 1
ATOM 1282 C C . ASP A 1 163 ? -7.368 -9.949 4.953 1.00 94.00 163 ASP A C 1
ATOM 1284 O O . ASP A 1 163 ? -8.504 -9.973 4.489 1.00 94.00 163 ASP A O 1
ATOM 1288 N N . CYS A 1 164 ? -6.906 -8.914 5.657 1.00 96.25 164 CYS A N 1
ATOM 1289 C CA . CYS A 1 164 ? -7.695 -7.735 6.010 1.00 96.25 164 CYS A CA 1
ATOM 1290 C C . CYS A 1 164 ? -8.138 -6.962 4.764 1.00 96.25 164 CYS A C 1
ATOM 1292 O O . CYS A 1 164 ? -9.308 -6.619 4.630 1.00 96.25 164 CYS A O 1
ATOM 1294 N N . PHE A 1 165 ? -7.239 -6.768 3.794 1.00 96.69 165 PHE A N 1
ATOM 1295 C CA . PHE A 1 165 ? -7.591 -6.226 2.480 1.00 96.69 165 PHE A CA 1
ATOM 1296 C C . PHE A 1 165 ? -8.642 -7.090 1.763 1.00 96.69 165 PHE A C 1
ATOM 1298 O O . PHE A 1 165 ? -9.570 -6.579 1.132 1.00 96.69 165 PHE A O 1
ATOM 1305 N N . SER A 1 166 ? -8.520 -8.415 1.868 1.00 95.12 166 SER A N 1
ATOM 1306 C CA . SER A 1 166 ? -9.457 -9.331 1.215 1.00 95.12 166 SER A CA 1
ATOM 1307 C C . SER A 1 166 ? -10.844 -9.325 1.855 1.00 95.12 166 SER A C 1
ATOM 1309 O O . SER A 1 166 ? -11.832 -9.588 1.173 1.00 95.12 166 SER A O 1
ATOM 1311 N N . ALA A 1 167 ? -10.908 -8.979 3.138 1.00 96.19 167 ALA A N 1
ATOM 1312 C CA . ALA A 1 167 ? -12.122 -8.797 3.919 1.00 96.19 167 ALA A CA 1
ATOM 1313 C C . ALA A 1 167 ? -12.509 -7.315 4.088 1.00 96.19 167 ALA A C 1
ATOM 1315 O O . ALA A 1 167 ? -13.273 -6.991 4.994 1.00 96.19 167 ALA A O 1
ATOM 1316 N N . TRP A 1 168 ? -12.008 -6.411 3.234 1.00 97.12 168 TRP A N 1
ATOM 1317 C CA . TRP A 1 168 ? -12.206 -4.964 3.381 1.00 97.12 168 TRP A CA 1
ATOM 1318 C C . TRP A 1 168 ? -13.679 -4.563 3.560 1.00 97.12 168 TRP A C 1
ATOM 1320 O O . TRP A 1 168 ? -13.994 -3.746 4.422 1.00 97.12 168 TRP A O 1
ATOM 1330 N N . HIS A 1 169 ? -14.585 -5.196 2.808 1.00 95.69 169 HIS A N 1
ATOM 1331 C CA . HIS A 1 169 ? -16.037 -4.991 2.887 1.00 95.69 169 HIS A CA 1
ATOM 1332 C C . HIS A 1 169 ? -16.658 -5.204 4.278 1.00 95.69 169 HIS A C 1
ATOM 1334 O O . HIS A 1 169 ? -17.795 -4.793 4.493 1.00 95.69 169 HIS A O 1
ATOM 1340 N N . GLN A 1 170 ? -15.962 -5.872 5.201 1.00 96.38 170 GLN A N 1
ATOM 1341 C CA . GLN A 1 170 ? -16.458 -6.142 6.553 1.00 96.38 170 GLN A CA 1
ATOM 1342 C C . GLN A 1 170 ? -16.161 -5.005 7.532 1.00 96.38 170 GLN A C 1
ATOM 1344 O O . GLN A 1 170 ? -16.781 -4.943 8.593 1.00 96.38 170 GLN A O 1
ATOM 1349 N N . TYR A 1 171 ? -15.218 -4.115 7.214 1.00 96.75 171 TYR A N 1
ATOM 1350 C CA . TYR A 1 171 ? -14.887 -3.007 8.101 1.00 96.75 171 TYR A CA 1
ATOM 1351 C C . TYR A 1 171 ? -15.949 -1.913 8.056 1.00 96.75 171 TYR A C 1
ATOM 1353 O O . TYR A 1 171 ? -16.453 -1.523 7.002 1.00 96.75 171 TYR A O 1
ATOM 1361 N N . GLN A 1 172 ? -16.235 -1.358 9.229 1.00 95.62 172 GLN A N 1
ATOM 1362 C CA . GLN A 1 172 ? -17.125 -0.217 9.384 1.00 95.62 172 GLN A CA 1
ATOM 1363 C C . GLN A 1 172 ? -16.318 1.068 9.152 1.00 95.62 172 GLN A C 1
ATOM 1365 O O . GLN A 1 172 ? -15.714 1.628 10.068 1.00 95.62 172 GLN A O 1
ATOM 1370 N N . ILE A 1 173 ? -16.249 1.490 7.888 1.00 95.19 173 ILE A N 1
ATOM 1371 C CA . ILE A 1 173 ? -15.471 2.655 7.441 1.00 95.19 173 ILE A CA 1
ATOM 1372 C C . ILE A 1 173 ? -16.220 3.953 7.785 1.00 95.19 173 ILE A C 1
ATOM 1374 O O . ILE A 1 173 ? -17.442 4.006 7.628 1.00 95.19 173 ILE A O 1
ATOM 1378 N N . PRO A 1 174 ? -15.540 5.007 8.277 1.00 94.81 174 PRO A N 1
ATOM 1379 C CA . PRO A 1 174 ? -16.190 6.278 8.572 1.00 94.81 174 PRO A CA 1
ATOM 1380 C C . PRO A 1 174 ? -16.726 6.932 7.297 1.00 94.81 174 PRO A C 1
ATOM 1382 O O . PRO A 1 174 ? -16.077 6.919 6.252 1.00 94.81 174 PRO A O 1
ATOM 1385 N N . SER A 1 175 ? -17.904 7.552 7.396 1.00 91.69 175 SER A N 1
ATOM 1386 C CA . SER A 1 175 ? -18.609 8.149 6.253 1.00 91.69 175 SER A CA 1
ATOM 1387 C C . SER A 1 175 ? -17.864 9.309 5.588 1.00 91.69 175 SER A C 1
ATOM 1389 O O . SER A 1 175 ? -18.229 9.707 4.490 1.00 91.69 175 SER A O 1
ATOM 1391 N N . GLU A 1 176 ? -16.851 9.875 6.249 1.00 93.12 176 GLU A N 1
ATOM 1392 C CA . GLU A 1 176 ? -15.974 10.910 5.686 1.00 93.12 176 GLU A CA 1
ATOM 1393 C C . GLU A 1 176 ? -15.015 10.375 4.611 1.00 93.12 176 GLU A C 1
ATOM 1395 O O . GLU A 1 176 ? -14.591 11.140 3.750 1.00 93.12 176 GLU A O 1
ATOM 1400 N N . LEU A 1 177 ? -14.724 9.068 4.600 1.00 93.75 177 LEU A N 1
ATOM 1401 C CA . LEU A 1 177 ? -13.884 8.411 3.592 1.00 93.75 177 LEU A CA 1
ATOM 1402 C C . LEU A 1 177 ? -14.672 8.091 2.315 1.00 93.75 177 LEU A C 1
ATOM 1404 O O . LEU A 1 177 ? -14.773 6.942 1.879 1.00 93.75 177 LEU A O 1
ATOM 1408 N N . ILE A 1 178 ? -15.246 9.128 1.712 1.00 89.62 178 ILE A N 1
ATOM 1409 C CA . ILE A 1 178 ? -15.908 9.035 0.409 1.00 89.62 178 ILE A CA 1
ATOM 1410 C C . ILE A 1 178 ? -14.876 8.853 -0.711 1.00 89.62 178 ILE A C 1
ATOM 1412 O O . ILE A 1 178 ? -13.736 9.293 -0.589 1.00 89.62 178 ILE A O 1
ATOM 1416 N N . ASN A 1 179 ? -15.267 8.186 -1.802 1.00 92.44 179 ASN A N 1
ATOM 1417 C CA . ASN A 1 179 ? -14.443 7.999 -3.008 1.00 92.44 179 ASN A CA 1
ATOM 1418 C C . ASN A 1 179 ? -12.999 7.539 -2.718 1.00 92.44 179 ASN A C 1
ATOM 1420 O O . ASN A 1 179 ? -12.038 8.039 -3.306 1.00 92.44 179 ASN A O 1
ATOM 1424 N N . ALA A 1 180 ? -12.827 6.614 -1.773 1.00 95.81 180 ALA A N 1
ATOM 1425 C CA . ALA A 1 180 ? -11.513 6.123 -1.392 1.00 95.81 180 ALA A CA 1
ATOM 1426 C C . ALA A 1 180 ? -10.978 5.091 -2.399 1.00 95.81 180 ALA A C 1
ATOM 1428 O O . ALA A 1 180 ? -11.641 4.098 -2.704 1.00 95.81 180 ALA A O 1
ATOM 1429 N N . LEU A 1 181 ? -9.739 5.284 -2.855 1.00 97.31 181 LEU A N 1
ATOM 1430 C CA . LEU A 1 181 ? -8.956 4.247 -3.519 1.00 97.31 181 LEU A CA 1
ATOM 1431 C C . LEU A 1 181 ? -8.323 3.356 -2.447 1.00 97.31 181 LEU A C 1
ATOM 1433 O O . LEU A 1 181 ? -7.388 3.770 -1.761 1.00 97.31 181 LEU A O 1
ATOM 1437 N N . VAL A 1 182 ? -8.830 2.135 -2.299 1.00 98.00 182 VAL A N 1
ATOM 1438 C CA . VAL A 1 182 ? -8.354 1.177 -1.293 1.00 98.00 182 VAL A CA 1
ATOM 1439 C C . VAL A 1 182 ? -7.409 0.186 -1.947 1.00 98.00 182 VAL A C 1
ATOM 1441 O O . VAL A 1 182 ? -7.830 -0.582 -2.811 1.00 98.00 182 VAL A O 1
ATOM 1444 N N . VAL A 1 183 ? -6.144 0.177 -1.531 1.00 97.31 183 VAL A N 1
ATOM 1445 C CA . VAL A 1 183 ? -5.105 -0.686 -2.105 1.00 97.31 183 VAL A CA 1
ATOM 1446 C C . VAL A 1 183 ? -4.412 -1.528 -1.048 1.00 97.31 183 VAL A C 1
ATOM 1448 O O . VAL A 1 183 ? -4.215 -1.110 0.092 1.00 97.31 183 VAL A O 1
ATOM 1451 N N . TYR A 1 184 ? -3.994 -2.722 -1.444 1.00 95.88 184 TYR A N 1
ATOM 1452 C CA . TYR A 1 184 ? -3.101 -3.544 -0.644 1.00 95.88 184 TYR A CA 1
ATOM 1453 C C . TYR A 1 184 ? -1.666 -3.016 -0.754 1.00 95.88 184 TYR A C 1
ATOM 1455 O O . TYR A 1 184 ? -1.171 -2.811 -1.865 1.00 95.88 184 TYR A O 1
ATOM 1463 N N . ARG A 1 185 ? -0.957 -2.868 0.376 1.00 91.44 185 ARG A N 1
ATOM 1464 C CA . ARG A 1 185 ? 0.446 -2.395 0.398 1.00 91.44 185 ARG A CA 1
ATOM 1465 C C . ARG A 1 185 ? 1.415 -3.249 -0.423 1.00 91.44 185 ARG A C 1
ATOM 1467 O O . ARG A 1 185 ? 2.494 -2.781 -0.780 1.00 91.44 185 ARG A O 1
ATOM 1474 N N . GLY A 1 186 ? 1.058 -4.509 -0.670 1.00 84.44 186 GLY A N 1
ATOM 1475 C CA . GLY A 1 186 ? 1.941 -5.500 -1.267 1.00 84.44 186 GLY A CA 1
ATOM 1476 C C . GLY A 1 186 ? 2.819 -6.234 -0.252 1.00 84.44 186 GLY A C 1
ATOM 1477 O O . GLY A 1 186 ? 3.233 -5.688 0.773 1.00 84.44 186 GLY A O 1
ATOM 1478 N N . HIS A 1 187 ? 3.143 -7.486 -0.575 1.00 73.31 187 HIS A N 1
ATOM 1479 C CA . HIS A 1 187 ? 4.226 -8.222 0.073 1.00 73.31 187 HIS A CA 1
ATOM 1480 C C . HIS A 1 187 ? 5.516 -8.086 -0.756 1.00 73.31 187 HIS A C 1
ATOM 1482 O O . HIS A 1 187 ? 5.462 -7.643 -1.905 1.00 73.31 187 HIS A O 1
ATOM 1488 N N . GLU A 1 188 ? 6.665 -8.383 -0.148 1.00 55.88 188 GLU A N 1
ATOM 1489 C CA . GLU A 1 188 ? 8.005 -8.033 -0.635 1.00 55.88 188 GLU A CA 1
ATOM 1490 C C . GLU A 1 188 ? 8.237 -8.219 -2.151 1.00 55.88 188 GLU A C 1
ATOM 1492 O O . GLU A 1 188 ? 7.789 -9.175 -2.780 1.00 55.88 188 GLU A O 1
ATOM 1497 N N . SER A 1 189 ? 9.031 -7.294 -2.703 1.00 52.53 189 SER A N 1
ATOM 1498 C CA . SER A 1 189 ? 9.629 -7.226 -4.050 1.00 52.53 189 SER A CA 1
ATOM 1499 C C . SER A 1 189 ? 8.771 -6.788 -5.249 1.00 52.53 189 SER A C 1
ATOM 1501 O O . SER A 1 189 ? 9.329 -6.105 -6.112 1.00 52.53 189 SER A O 1
ATOM 1503 N N . HIS A 1 190 ? 7.463 -7.074 -5.311 1.00 50.06 190 HIS A N 1
ATOM 1504 C CA . HIS A 1 190 ? 6.660 -6.790 -6.522 1.00 50.06 190 HIS A CA 1
ATOM 1505 C C . HIS A 1 190 ? 5.608 -5.687 -6.337 1.00 50.06 190 HIS A C 1
ATOM 1507 O O . HIS A 1 190 ? 5.721 -4.626 -6.945 1.00 50.06 190 HIS A O 1
ATOM 1513 N N . HIS A 1 191 ? 4.621 -5.887 -5.461 1.00 56.78 191 HIS A N 1
ATOM 1514 C CA . HIS A 1 191 ? 3.527 -4.919 -5.285 1.00 56.78 191 HIS A CA 1
ATOM 1515 C C . HIS A 1 191 ? 3.902 -3.728 -4.389 1.00 56.78 191 HIS A C 1
ATOM 1517 O O . HIS A 1 191 ? 3.300 -2.660 -4.495 1.00 56.78 191 HIS A O 1
ATOM 1523 N N . SER A 1 192 ? 4.926 -3.874 -3.537 1.00 72.06 192 SER A N 1
ATOM 1524 C CA . SER A 1 192 ? 5.379 -2.780 -2.670 1.00 72.06 192 SER A CA 1
ATOM 1525 C C . SER A 1 192 ? 5.963 -1.606 -3.461 1.00 72.06 192 SER A C 1
ATOM 1527 O O . SER A 1 192 ? 5.753 -0.456 -3.080 1.00 72.06 192 SER A O 1
ATOM 1529 N N . LYS A 1 193 ? 6.631 -1.869 -4.594 1.00 82.50 193 LYS A N 1
ATOM 1530 C CA . LYS A 1 193 ? 7.158 -0.819 -5.479 1.00 82.50 193 LYS A CA 1
ATOM 1531 C C . LYS A 1 193 ? 6.035 -0.027 -6.147 1.00 82.50 193 LYS A C 1
ATOM 1533 O O . LYS A 1 193 ? 6.056 1.199 -6.096 1.00 82.50 193 LYS A O 1
ATOM 1538 N N . ALA A 1 194 ? 5.035 -0.718 -6.701 1.00 87.12 194 ALA A N 1
ATOM 1539 C CA . ALA A 1 194 ? 3.868 -0.087 -7.317 1.00 87.12 194 ALA A CA 1
ATOM 1540 C C . ALA A 1 194 ? 3.106 0.782 -6.304 1.00 87.12 194 ALA A C 1
ATOM 1542 O O . ALA A 1 194 ? 2.767 1.928 -6.591 1.00 87.12 194 ALA A O 1
ATOM 1543 N N . CYS A 1 195 ? 2.900 0.272 -5.083 1.00 91.50 195 CYS A N 1
ATOM 1544 C CA . CYS A 1 195 ? 2.251 1.030 -4.016 1.00 91.50 195 CYS A CA 1
ATOM 1545 C C . CYS A 1 195 ? 3.064 2.274 -3.618 1.00 91.50 195 CYS A C 1
ATOM 1547 O O . CYS A 1 195 ? 2.491 3.347 -3.433 1.00 91.50 195 CYS A O 1
ATOM 1549 N N . GLN A 1 196 ? 4.392 2.167 -3.508 1.00 90.38 196 GLN A N 1
ATOM 1550 C CA . GLN A 1 196 ? 5.255 3.322 -3.227 1.00 90.38 196 GLN A CA 1
ATOM 1551 C C . GLN A 1 196 ? 5.211 4.361 -4.354 1.00 90.38 196 GLN A C 1
ATOM 1553 O O . GLN A 1 196 ? 5.083 5.552 -4.076 1.00 90.38 196 GLN A O 1
ATOM 1558 N N . ALA A 1 197 ? 5.258 3.924 -5.613 1.00 91.69 197 ALA A N 1
ATOM 1559 C CA . ALA A 1 197 ? 5.143 4.805 -6.771 1.00 91.69 197 ALA A CA 1
ATOM 1560 C C . ALA A 1 197 ? 3.771 5.499 -6.825 1.00 91.69 197 ALA A C 1
ATOM 1562 O O . ALA A 1 197 ? 3.702 6.703 -7.075 1.00 91.69 197 ALA A O 1
ATOM 1563 N N . LEU A 1 198 ? 2.687 4.780 -6.511 1.00 94.75 198 LEU A N 1
ATOM 1564 C CA . LEU A 1 198 ? 1.343 5.349 -6.404 1.00 94.75 198 LEU A CA 1
ATOM 1565 C C . LEU A 1 198 ? 1.277 6.436 -5.329 1.00 94.75 198 LEU A C 1
ATOM 1567 O O . LEU A 1 198 ? 0.767 7.520 -5.600 1.00 94.75 198 LEU A O 1
ATOM 1571 N N . LYS A 1 199 ? 1.823 6.174 -4.136 1.00 94.94 199 LYS A N 1
ATOM 1572 C CA . LYS A 1 199 ? 1.892 7.161 -3.049 1.00 94.94 199 LYS A CA 1
ATOM 1573 C C . LYS A 1 199 ? 2.707 8.395 -3.439 1.00 94.94 199 LYS A C 1
ATOM 1575 O O . LYS A 1 199 ? 2.274 9.516 -3.191 1.00 94.94 199 LYS A O 1
ATOM 1580 N N . ALA A 1 200 ? 3.866 8.207 -4.070 1.00 93.62 200 ALA A N 1
ATOM 1581 C CA . ALA A 1 200 ? 4.699 9.315 -4.531 1.00 93.62 200 ALA A CA 1
ATOM 1582 C C . ALA A 1 200 ? 3.962 10.177 -5.569 1.00 93.62 200 ALA A C 1
ATOM 1584 O O . ALA A 1 200 ? 3.924 11.399 -5.439 1.00 93.62 200 ALA A O 1
ATOM 1585 N N . ARG A 1 201 ? 3.296 9.542 -6.542 1.00 94.94 201 ARG A N 1
ATOM 1586 C CA . ARG A 1 201 ? 2.472 10.235 -7.541 1.00 94.94 201 ARG A CA 1
ATOM 1587 C C . ARG A 1 201 ? 1.274 10.946 -6.912 1.00 94.94 201 ARG A C 1
ATOM 1589 O O . ARG A 1 201 ? 0.919 12.045 -7.324 1.00 94.94 201 ARG A O 1
ATOM 1596 N N . TRP A 1 202 ? 0.661 10.339 -5.899 1.00 96.12 202 TRP A N 1
ATOM 1597 C CA . TRP A 1 202 ? -0.399 10.971 -5.121 1.00 96.12 202 TRP A CA 1
ATOM 1598 C C . TRP A 1 202 ? 0.104 12.238 -4.427 1.00 96.12 202 TRP A C 1
ATOM 1600 O O . TRP A 1 202 ? -0.533 13.282 -4.541 1.00 96.12 202 TRP A O 1
ATOM 1610 N N . LEU A 1 203 ? 1.263 12.176 -3.763 1.00 94.25 203 LEU A N 1
ATOM 1611 C CA . LEU A 1 203 ? 1.888 13.339 -3.129 1.00 94.25 203 LEU A CA 1
ATOM 1612 C C . LEU A 1 203 ? 2.203 14.445 -4.148 1.00 94.25 203 LEU A C 1
ATOM 1614 O O . LEU A 1 203 ? 1.977 15.616 -3.860 1.00 94.25 203 LEU A O 1
ATOM 1618 N N . GLU A 1 204 ? 2.690 14.090 -5.334 1.00 94.06 204 GLU A N 1
ATOM 1619 C CA . GLU A 1 204 ? 2.975 15.051 -6.405 1.00 94.06 204 GLU A CA 1
ATOM 1620 C C . GLU A 1 204 ? 1.706 15.762 -6.902 1.00 94.06 204 GLU A C 1
ATOM 1622 O O . GLU A 1 204 ? 1.703 16.981 -7.063 1.00 94.06 204 GLU A O 1
ATOM 1627 N N . GLN A 1 205 ? 0.616 15.020 -7.119 1.00 94.25 205 GLN A N 1
ATOM 1628 C CA . GLN A 1 205 ? -0.612 15.563 -7.712 1.00 94.25 205 GLN A CA 1
ATOM 1629 C C . GLN A 1 205 ? -1.550 16.221 -6.694 1.00 94.25 205 GLN A C 1
ATOM 1631 O O . GLN A 1 205 ? -2.229 17.194 -7.022 1.00 94.25 205 GLN A O 1
ATOM 1636 N N . LYS A 1 206 ? -1.627 15.681 -5.474 1.00 93.19 206 LYS A N 1
ATOM 1637 C CA . LYS A 1 206 ? -2.616 16.066 -4.448 1.00 93.19 206 LYS A CA 1
ATOM 1638 C C . LYS A 1 206 ? -1.985 16.609 -3.164 1.00 93.19 206 LYS A C 1
ATOM 1640 O O . LYS A 1 206 ? -2.705 17.009 -2.244 1.00 93.19 206 LYS A O 1
ATOM 1645 N N . GLY A 1 207 ? -0.656 16.644 -3.083 1.00 90.31 207 GLY A N 1
ATOM 1646 C CA . GLY A 1 207 ? 0.058 17.070 -1.886 1.00 90.31 207 GLY A CA 1
ATOM 1647 C C . GLY A 1 207 ? -0.170 16.119 -0.712 1.00 90.31 207 GLY A C 1
ATOM 1648 O O . GLY A 1 207 ? -0.344 14.909 -0.864 1.00 90.31 207 GLY A O 1
ATOM 1649 N N . THR A 1 208 ? -0.182 16.677 0.492 1.00 84.25 208 THR A N 1
ATOM 1650 C CA . THR A 1 208 ? -0.424 15.943 1.739 1.00 84.25 208 THR A CA 1
ATOM 1651 C C . THR A 1 208 ? -1.920 15.809 2.019 1.00 84.25 208 THR A C 1
ATOM 1653 O O . THR A 1 208 ? -2.358 16.094 3.128 1.00 84.25 208 THR A O 1
ATOM 1656 N N . SER A 1 209 ? -2.724 15.460 1.017 1.00 87.06 209 SER A N 1
ATOM 1657 C CA . SER A 1 209 ? -4.177 15.335 1.172 1.00 87.06 209 SER A CA 1
ATOM 1658 C C . SER A 1 209 ? -4.575 13.872 1.052 1.00 87.06 209 SER A C 1
ATOM 1660 O O . SER A 1 209 ? -4.325 13.260 0.020 1.00 87.06 209 SER A O 1
ATOM 1662 N N . GLY A 1 210 ? -5.210 13.310 2.080 1.00 92.44 210 GLY A N 1
ATOM 1663 C CA . GLY A 1 210 ? -5.966 12.061 1.950 1.00 92.44 210 GLY A CA 1
ATOM 1664 C C . GLY A 1 210 ? -5.175 10.747 1.881 1.00 92.44 210 GLY A C 1
ATOM 1665 O O . GLY A 1 210 ? -5.795 9.726 1.599 1.00 92.44 210 GLY A O 1
ATOM 1666 N N . GLN A 1 211 ? -3.858 10.698 2.147 1.00 96.44 211 GLN A N 1
ATOM 1667 C CA . GLN A 1 211 ? -3.170 9.402 2.302 1.00 96.44 211 GLN A CA 1
ATOM 1668 C C . GLN A 1 211 ? -3.404 8.828 3.701 1.00 96.44 211 GLN A C 1
ATOM 1670 O O . GLN A 1 211 ? -3.024 9.432 4.710 1.00 96.44 211 GLN A O 1
ATOM 1675 N N . VAL A 1 212 ? -3.984 7.634 3.749 1.00 98.12 212 VAL A N 1
ATOM 1676 C CA . VAL A 1 212 ? -4.407 6.942 4.966 1.00 98.12 212 VAL A CA 1
ATOM 1677 C C . VAL A 1 212 ? -3.676 5.608 5.068 1.00 98.12 212 VAL A C 1
ATOM 1679 O O . VAL A 1 212 ? -3.692 4.807 4.132 1.00 98.12 212 VAL A O 1
ATOM 1682 N N . TYR A 1 213 ? -3.047 5.357 6.210 1.00 97.94 213 TYR A N 1
ATOM 1683 C CA . TYR A 1 213 ? -2.501 4.046 6.537 1.00 97.94 213 TYR A CA 1
ATOM 1684 C C . TYR A 1 213 ? -3.507 3.243 7.352 1.00 97.94 213 TYR A C 1
ATOM 1686 O O . TYR A 1 213 ? -4.054 3.747 8.334 1.00 97.94 213 TYR A O 1
ATOM 1694 N N . PHE A 1 214 ? -3.719 1.986 6.975 1.00 98.25 214 PHE A N 1
ATOM 1695 C CA . PHE A 1 214 ? -4.520 1.052 7.747 1.00 98.25 214 PHE A CA 1
ATOM 1696 C C . PHE A 1 214 ? -3.719 -0.222 8.007 1.00 98.25 214 PHE A C 1
ATOM 1698 O O . PHE A 1 214 ? -3.529 -1.033 7.099 1.00 98.25 214 PHE A O 1
ATOM 1705 N N . GLY A 1 215 ? -3.276 -0.409 9.247 1.00 96.69 215 GLY A N 1
ATOM 1706 C CA . GLY A 1 215 ? -2.467 -1.551 9.663 1.00 96.69 215 GLY A CA 1
ATOM 1707 C C . GLY A 1 215 ? -2.762 -1.998 11.087 1.00 96.69 215 GLY A C 1
ATOM 1708 O O . GLY A 1 215 ? -3.764 -1.583 11.678 1.00 96.69 215 GLY A O 1
ATOM 1709 N N . ASP A 1 216 ? -1.892 -2.848 11.625 1.00 95.88 216 ASP A N 1
ATOM 1710 C CA . ASP A 1 216 ? -1.994 -3.292 13.017 1.00 95.88 216 ASP A CA 1
ATOM 1711 C C . ASP A 1 216 ? -1.821 -2.099 13.979 1.00 95.88 216 ASP A C 1
ATOM 1713 O O . ASP A 1 216 ? -1.015 -1.190 13.756 1.00 95.88 216 ASP A O 1
ATOM 1717 N N . PHE A 1 217 ? -2.567 -2.106 15.087 1.00 96.44 217 PHE A N 1
ATOM 1718 C CA . PHE A 1 217 ? -2.318 -1.209 16.213 1.00 96.44 217 PHE A CA 1
ATOM 1719 C C . PHE A 1 217 ? -1.226 -1.834 17.084 1.00 96.44 217 PHE A C 1
ATOM 1721 O O . PHE A 1 217 ? -1.497 -2.420 18.131 1.00 96.44 217 PHE A O 1
ATOM 1728 N N . ASP A 1 218 ? 0.014 -1.750 16.620 1.00 94.69 218 ASP A N 1
ATOM 1729 C CA . ASP A 1 218 ? 1.196 -2.184 17.356 1.00 94.69 218 ASP A CA 1
ATOM 1730 C C . ASP A 1 218 ? 2.397 -1.266 17.034 1.00 94.69 218 ASP A C 1
ATOM 1732 O O . ASP A 1 218 ? 2.312 -0.419 16.131 1.00 94.69 218 ASP A O 1
ATOM 1736 N N . PRO A 1 219 ? 3.521 -1.375 17.769 1.00 91.44 219 PRO A N 1
ATOM 1737 C CA . PRO A 1 219 ? 4.701 -0.564 17.489 1.00 91.44 219 PRO A CA 1
ATOM 1738 C C . PRO A 1 219 ? 5.245 -0.691 16.061 1.00 91.44 219 PRO A C 1
ATOM 1740 O O . PRO A 1 219 ? 5.761 0.289 15.529 1.00 91.44 219 PRO A O 1
ATOM 1743 N N . HIS A 1 220 ? 5.143 -1.867 15.437 1.00 90.81 220 HIS A N 1
ATOM 1744 C CA . HIS A 1 220 ? 5.669 -2.115 14.096 1.00 90.81 220 HIS A CA 1
ATOM 1745 C C . HIS A 1 220 ? 4.781 -1.483 13.016 1.00 90.81 220 HIS A C 1
ATOM 1747 O O . HIS A 1 220 ? 5.285 -0.762 12.154 1.00 90.81 220 HIS A O 1
ATOM 1753 N N . GLY A 1 221 ? 3.464 -1.675 13.098 1.00 92.06 221 GLY A N 1
ATOM 1754 C CA . GLY A 1 221 ? 2.481 -1.046 12.219 1.00 92.06 221 GLY A CA 1
ATOM 1755 C C . GLY A 1 221 ? 2.570 0.478 12.281 1.00 92.06 221 GLY A C 1
ATOM 1756 O O . GLY A 1 221 ? 2.579 1.154 11.249 1.00 92.06 221 GLY A O 1
ATOM 1757 N N . LEU A 1 222 ? 2.745 1.035 13.483 1.00 93.62 222 LEU A N 1
ATOM 1758 C CA . LEU A 1 222 ? 2.933 2.474 13.645 1.00 93.62 222 LEU A CA 1
ATOM 1759 C C . LEU A 1 222 ? 4.290 2.956 13.098 1.00 93.62 222 LEU A C 1
ATOM 1761 O O . LEU A 1 222 ? 4.345 4.017 12.470 1.00 93.62 222 LEU A O 1
ATOM 1765 N N . ALA A 1 223 ? 5.365 2.178 13.267 1.00 91.00 223 ALA A N 1
ATOM 1766 C CA . ALA A 1 223 ? 6.665 2.470 12.658 1.00 91.00 223 ALA A CA 1
ATOM 1767 C C . ALA A 1 223 ? 6.575 2.530 11.129 1.00 91.00 223 ALA A C 1
ATOM 1769 O O . ALA A 1 223 ? 7.062 3.486 10.533 1.00 91.00 223 ALA A O 1
ATOM 1770 N N . ILE A 1 224 ? 5.881 1.578 10.493 1.00 90.56 224 ILE A N 1
ATOM 1771 C CA . ILE A 1 224 ? 5.670 1.570 9.036 1.00 90.56 224 ILE A CA 1
ATOM 1772 C C . ILE A 1 224 ? 5.013 2.872 8.567 1.00 90.56 224 ILE A C 1
ATOM 1774 O O . ILE A 1 224 ? 5.402 3.422 7.533 1.00 90.56 224 ILE A O 1
ATOM 1778 N N . ALA A 1 225 ? 4.022 3.375 9.307 1.00 93.88 225 ALA A N 1
ATOM 1779 C CA . ALA A 1 225 ? 3.354 4.624 8.962 1.00 93.88 225 ALA A CA 1
ATOM 1780 C C . ALA A 1 225 ? 4.275 5.847 9.121 1.00 93.88 225 ALA A C 1
ATOM 1782 O O . ALA A 1 225 ? 4.280 6.728 8.259 1.00 93.88 225 ALA A O 1
ATOM 1783 N N . ILE A 1 226 ? 5.050 5.893 10.209 1.00 92.56 226 ILE A N 1
ATOM 1784 C CA . ILE A 1 226 ? 5.937 7.014 10.560 1.00 92.56 226 ILE A CA 1
ATOM 1785 C C . ILE A 1 226 ? 7.167 7.078 9.648 1.00 92.56 226 ILE A C 1
ATOM 1787 O O . ILE A 1 226 ? 7.556 8.157 9.208 1.00 92.56 226 ILE A O 1
ATOM 1791 N N . GLU A 1 227 ? 7.779 5.933 9.355 1.00 89.81 227 GLU A N 1
ATOM 1792 C CA . GLU A 1 227 ? 9.024 5.823 8.584 1.00 89.81 227 GLU A CA 1
ATOM 1793 C C . GLU A 1 227 ? 8.785 5.770 7.068 1.00 89.81 227 GLU A C 1
ATOM 1795 O O . GLU A 1 227 ? 9.728 5.661 6.279 1.00 89.81 227 GLU A O 1
ATOM 1800 N N . ALA A 1 228 ? 7.527 5.848 6.629 1.00 88.50 228 ALA A N 1
ATOM 1801 C CA . ALA A 1 228 ? 7.189 5.819 5.218 1.00 88.50 228 ALA A CA 1
ATOM 1802 C C . ALA A 1 228 ? 7.867 6.969 4.451 1.00 88.50 228 ALA A C 1
ATOM 1804 O O . ALA A 1 228 ? 7.695 8.144 4.770 1.00 88.50 228 ALA A O 1
ATOM 1805 N N . THR A 1 229 ? 8.567 6.633 3.360 1.00 86.19 229 THR A N 1
ATOM 1806 C CA . THR A 1 229 ? 9.237 7.609 2.476 1.00 86.19 229 THR A CA 1
ATOM 1807 C C . THR A 1 229 ? 8.284 8.667 1.927 1.00 86.19 229 THR A C 1
ATOM 1809 O O . THR A 1 229 ? 8.649 9.831 1.783 1.00 86.19 229 THR A O 1
ATOM 1812 N N . THR A 1 230 ? 7.047 8.266 1.639 1.00 89.25 230 THR A N 1
ATOM 1813 C CA . THR A 1 230 ? 5.927 9.179 1.420 1.00 89.25 230 THR A CA 1
ATOM 1814 C C . THR A 1 230 ? 5.060 9.195 2.679 1.00 89.25 230 THR A C 1
ATOM 1816 O O . THR A 1 230 ? 4.510 8.138 3.020 1.00 89.25 230 THR A O 1
ATOM 1819 N N . PRO A 1 231 ? 4.911 10.349 3.352 1.00 90.12 231 PRO A N 1
ATOM 1820 C CA . PRO A 1 231 ? 4.226 10.422 4.633 1.00 90.12 231 PRO A CA 1
ATOM 1821 C C . PRO A 1 231 ? 2.737 10.123 4.473 1.00 90.12 231 PRO A C 1
ATOM 1823 O O . PRO A 1 231 ? 2.085 10.628 3.554 1.00 90.12 231 PRO A O 1
ATOM 1826 N N . TYR A 1 232 ? 2.196 9.335 5.399 1.00 95.50 232 TYR A N 1
ATOM 1827 C CA . TYR A 1 232 ? 0.752 9.243 5.591 1.00 95.50 232 TYR A CA 1
ATOM 1828 C C . TYR A 1 232 ? 0.261 10.445 6.391 1.00 95.50 232 TYR A C 1
ATOM 1830 O O . TYR A 1 232 ? 0.976 10.978 7.239 1.00 95.50 232 TYR A O 1
ATOM 1838 N N . GLN A 1 233 ? -0.956 10.886 6.098 1.00 94.69 233 GLN A N 1
ATOM 1839 C CA . GLN A 1 233 ? -1.598 11.972 6.832 1.00 94.69 233 GLN A CA 1
ATOM 1840 C C . GLN A 1 233 ? -2.436 11.438 7.979 1.00 94.69 233 GLN A C 1
ATOM 1842 O O . GLN A 1 233 ? -2.503 12.075 9.027 1.00 94.69 233 GLN A O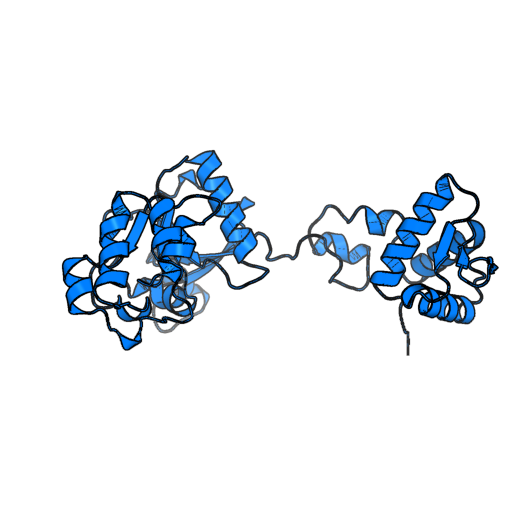 1
ATOM 1847 N N . TYR A 1 234 ? -3.051 10.277 7.761 1.00 97.00 234 TYR A N 1
ATOM 1848 C CA . TYR A 1 234 ? -3.993 9.697 8.696 1.00 97.00 234 TYR A CA 1
ATOM 1849 C C . TYR A 1 234 ? -3.671 8.240 8.996 1.00 97.00 234 TYR A C 1
ATOM 1851 O O . TYR A 1 234 ? -3.201 7.507 8.118 1.00 97.00 234 TYR A O 1
ATOM 1859 N N . LEU A 1 235 ? -4.001 7.815 10.211 1.00 97.75 235 LEU A N 1
ATOM 1860 C CA . LEU A 1 235 ? -4.189 6.401 10.533 1.00 97.75 235 LEU A CA 1
ATOM 1861 C C . LEU A 1 235 ? -5.682 6.095 10.538 1.00 97.75 235 LEU A C 1
ATOM 1863 O O . LEU A 1 235 ? -6.466 6.878 11.069 1.00 97.75 235 LEU A O 1
ATOM 1867 N N . LEU A 1 236 ? -6.069 4.949 9.989 1.00 98.19 236 LEU A N 1
ATOM 1868 C CA . LEU A 1 236 ? -7.418 4.418 10.131 1.00 98.19 236 LEU A CA 1
ATOM 1869 C C . LEU A 1 236 ? -7.416 3.362 11.232 1.00 98.19 236 LEU A C 1
ATOM 1871 O O . LEU A 1 236 ? -6.852 2.290 11.054 1.00 98.19 236 LEU A O 1
ATOM 1875 N N . LEU A 1 237 ? -8.012 3.666 12.380 1.00 97.88 237 LEU A N 1
ATOM 1876 C CA . LEU A 1 237 ? -8.009 2.789 13.554 1.00 97.88 237 LEU A CA 1
ATOM 1877 C C . LEU A 1 237 ? -9.338 2.916 14.316 1.00 97.88 237 LEU A C 1
ATOM 1879 O O . LEU A 1 237 ? -10.044 3.911 14.140 1.00 97.88 237 LEU A O 1
ATOM 1883 N N . PRO A 1 238 ? -9.694 1.958 15.187 1.00 97.50 238 PRO A N 1
ATOM 1884 C CA . PRO A 1 238 ? -10.783 2.144 16.142 1.00 97.50 238 PRO A CA 1
ATOM 1885 C C . PRO A 1 238 ? -10.568 3.357 17.060 1.00 97.50 238 PRO A C 1
ATOM 1887 O O . PRO A 1 238 ? -9.449 3.853 17.220 1.00 97.50 238 PRO A O 1
ATOM 1890 N N . GLU A 1 239 ? -11.635 3.832 17.703 1.00 95.81 239 GLU A N 1
ATOM 1891 C CA . GLU A 1 239 ? -11.536 4.905 18.699 1.00 95.81 239 GLU A CA 1
ATOM 1892 C C . GLU A 1 239 ? -10.618 4.513 19.877 1.00 95.81 239 GLU A C 1
ATOM 1894 O O . GLU A 1 239 ? -10.600 3.366 20.311 1.00 95.81 239 GLU A O 1
ATOM 1899 N N . LEU A 1 240 ? -9.858 5.468 20.422 1.00 93.75 240 LEU A N 1
ATOM 1900 C CA . LEU A 1 240 ? -8.846 5.225 21.450 1.00 93.75 240 LEU A CA 1
ATOM 1901 C C . LEU A 1 240 ? -9.446 4.623 22.724 1.00 93.75 240 LEU A C 1
ATOM 1903 O O . LEU A 1 240 ? -8.824 3.774 23.354 1.00 93.75 240 LEU A O 1
ATOM 1907 N N . THR A 1 241 ? -10.641 5.069 23.107 1.00 94.00 241 THR A N 1
ATOM 1908 C CA . THR A 1 241 ? -11.404 4.506 24.229 1.00 94.00 241 THR A CA 1
ATOM 1909 C C . THR A 1 241 ? -11.686 3.026 24.001 1.00 94.00 241 THR A C 1
ATOM 1911 O O . THR A 1 241 ? -11.378 2.208 24.862 1.00 94.00 241 THR A O 1
ATOM 1914 N N . TRP A 1 242 ? -12.161 2.674 22.806 1.00 95.81 242 TRP A N 1
ATOM 1915 C CA . TRP A 1 242 ? -12.405 1.291 22.414 1.00 95.81 242 TRP A CA 1
ATOM 1916 C C . TRP A 1 242 ? -11.108 0.470 22.374 1.00 95.81 242 TRP A C 1
ATOM 1918 O O . TRP A 1 242 ? -11.077 -0.643 22.895 1.00 95.81 242 TRP A O 1
ATOM 1928 N N . LEU A 1 243 ? -10.019 1.024 21.824 1.00 95.19 243 LEU A N 1
ATOM 1929 C CA . LEU A 1 243 ? -8.704 0.370 21.792 1.00 95.19 243 LEU A CA 1
ATOM 1930 C C . LEU A 1 243 ? -8.229 -0.001 23.200 1.00 95.19 243 LEU A C 1
ATOM 1932 O O . LEU A 1 243 ? -7.844 -1.141 23.429 1.00 95.19 243 LEU A O 1
ATOM 1936 N N . LYS A 1 244 ? -8.316 0.915 24.167 1.00 92.19 244 LYS A N 1
ATOM 1937 C CA . LYS A 1 244 ? -7.909 0.641 25.558 1.00 92.19 244 LYS A CA 1
ATOM 1938 C C . LYS A 1 244 ? -8.671 -0.516 26.205 1.00 92.19 244 LYS A C 1
ATOM 1940 O O . LYS A 1 244 ? -8.127 -1.205 27.058 1.00 92.19 244 LYS A O 1
ATOM 1945 N N . GLU A 1 245 ? -9.918 -0.736 25.803 1.00 93.69 245 GLU A N 1
ATOM 1946 C CA . GLU A 1 245 ? -10.757 -1.813 26.336 1.00 93.69 245 GLU A CA 1
ATOM 1947 C C . GLU A 1 245 ? -10.521 -3.169 25.649 1.00 93.69 245 GLU A C 1
ATOM 1949 O O . GLU A 1 245 ? -10.803 -4.208 26.246 1.00 93.69 245 GLU A O 1
ATOM 1954 N N . HIS A 1 246 ? -10.014 -3.174 24.410 1.00 94.81 246 HIS A N 1
ATOM 1955 C CA . HIS A 1 246 ? -9.984 -4.368 23.551 1.00 94.81 246 HIS A CA 1
ATOM 1956 C C . HIS A 1 246 ? -8.580 -4.784 23.091 1.00 94.81 246 HIS A C 1
ATOM 1958 O O . HIS A 1 246 ? -8.418 -5.871 22.530 1.00 94.81 246 HIS A O 1
ATOM 1964 N N . CYS A 1 247 ? -7.557 -3.957 23.313 1.00 94.06 247 CYS A N 1
ATOM 1965 C CA . CYS A 1 247 ? -6.172 -4.337 23.065 1.00 94.06 247 CYS A CA 1
ATOM 1966 C C . CYS A 1 247 ? -5.726 -5.449 24.023 1.00 94.06 247 CYS A C 1
ATOM 1968 O O . CYS A 1 247 ? -6.175 -5.544 25.166 1.00 94.06 247 CYS A O 1
ATOM 1970 N N . LEU A 1 248 ? -4.808 -6.293 23.554 1.00 91.75 248 LEU A N 1
ATOM 1971 C CA . LEU A 1 248 ? -4.338 -7.461 24.293 1.00 91.75 248 LEU A CA 1
ATOM 1972 C C . LEU A 1 248 ? -2.817 -7.402 24.481 1.00 91.75 248 LEU A C 1
ATOM 1974 O O . LEU A 1 248 ? -2.102 -7.165 23.502 1.00 91.75 248 LEU A O 1
ATOM 1978 N N . PRO A 1 249 ? -2.296 -7.704 25.686 1.00 91.06 249 PRO A N 1
ATOM 1979 C CA . PRO A 1 249 ? -0.855 -7.841 25.893 1.00 91.06 249 PRO A CA 1
ATOM 1980 C C . PRO A 1 249 ? -0.232 -8.934 25.023 1.00 91.06 249 PRO A C 1
ATOM 1982 O O . PRO A 1 249 ? 0.879 -8.794 24.536 1.00 91.06 249 PRO A O 1
ATOM 1985 N N . THR A 1 250 ? -0.971 -10.012 24.746 1.00 89.62 250 THR A N 1
ATOM 1986 C CA . THR A 1 250 ? -0.501 -11.129 23.908 1.00 89.62 250 THR A CA 1
ATOM 1987 C C . THR A 1 250 ? -0.297 -10.759 22.441 1.00 89.62 250 THR A C 1
ATOM 1989 O O . THR A 1 250 ? 0.325 -11.519 21.703 1.00 89.62 250 THR A O 1
ATOM 1992 N N . HIS A 1 251 ? -0.845 -9.630 21.989 1.00 90.25 251 HIS A N 1
ATOM 1993 C CA . HIS A 1 251 ? -0.587 -9.110 20.649 1.00 90.25 251 HIS A CA 1
ATOM 1994 C C . HIS A 1 251 ? 0.654 -8.216 20.602 1.00 90.25 251 HIS A C 1
ATOM 1996 O O . HIS A 1 251 ? 1.156 -7.960 19.508 1.00 90.25 251 HIS A O 1
ATOM 2002 N N . PHE A 1 252 ? 1.133 -7.739 21.754 1.00 89.81 252 PHE A N 1
ATOM 2003 C CA . PHE A 1 252 ? 2.324 -6.911 21.841 1.00 89.81 252 PHE A CA 1
ATOM 2004 C C . PHE A 1 252 ? 3.563 -7.803 21.721 1.00 89.81 252 PHE A C 1
ATOM 2006 O O . PHE A 1 252 ? 3.856 -8.617 22.593 1.00 89.81 252 PHE A O 1
ATOM 2013 N N . ASP A 1 253 ? 4.271 -7.675 20.604 1.00 85.69 253 ASP A N 1
ATOM 2014 C CA . ASP A 1 253 ? 5.485 -8.435 20.321 1.00 85.69 253 ASP A CA 1
ATOM 2015 C C . ASP A 1 253 ? 6.704 -7.614 20.764 1.00 85.69 253 ASP A C 1
ATOM 2017 O O . ASP A 1 253 ? 7.129 -6.704 20.052 1.00 85.69 253 ASP A O 1
ATOM 2021 N N . GLU A 1 254 ? 7.239 -7.904 21.955 1.00 80.38 254 GLU A N 1
ATOM 2022 C CA . GLU A 1 254 ? 8.409 -7.201 22.505 1.00 80.38 254 GLU A CA 1
ATOM 2023 C C . GLU A 1 254 ? 9.650 -7.339 21.611 1.00 80.38 254 GLU A C 1
ATOM 2025 O O . GLU A 1 254 ? 10.413 -6.382 21.485 1.00 80.38 254 GLU A O 1
ATOM 2030 N N . ASP A 1 255 ? 9.824 -8.480 20.935 1.00 78.00 255 ASP A N 1
ATOM 2031 C CA . ASP A 1 255 ? 10.985 -8.737 20.072 1.00 78.00 255 ASP A CA 1
ATOM 2032 C C . ASP A 1 255 ? 10.940 -7.902 18.784 1.00 78.00 255 ASP A C 1
ATOM 2034 O O . ASP A 1 255 ? 11.977 -7.599 18.186 1.00 78.00 255 ASP A O 1
ATOM 2038 N N . LYS A 1 256 ? 9.733 -7.519 18.350 1.00 72.94 256 LYS A N 1
ATOM 2039 C CA . LYS A 1 256 ? 9.508 -6.614 17.210 1.00 72.94 256 LYS A CA 1
ATOM 2040 C C . LYS A 1 256 ? 9.196 -5.183 17.631 1.00 72.94 256 LYS A C 1
ATOM 2042 O O . LYS A 1 256 ? 9.033 -4.317 16.766 1.00 72.94 256 LYS A O 1
ATOM 2047 N N . ALA A 1 257 ? 9.109 -4.917 18.932 1.00 76.00 257 ALA A N 1
ATOM 2048 C CA . ALA A 1 257 ? 8.886 -3.581 19.437 1.00 76.00 257 ALA A CA 1
ATOM 2049 C C . ALA A 1 257 ? 10.149 -2.753 19.203 1.00 76.00 257 ALA A C 1
ATOM 2051 O O . ALA A 1 257 ? 11.202 -2.964 19.802 1.00 76.00 257 ALA A O 1
ATOM 2052 N N . TYR A 1 258 ? 10.030 -1.761 18.331 1.00 76.12 258 TYR A N 1
ATOM 2053 C CA . TYR A 1 258 ? 11.052 -0.736 18.188 1.00 76.12 258 TYR A CA 1
ATOM 2054 C C . TYR A 1 258 ? 11.294 -0.022 19.521 1.00 76.12 258 TYR A C 1
ATOM 2056 O O . TYR A 1 258 ? 10.440 0.014 20.415 1.00 76.12 258 TYR A O 1
ATOM 2064 N N . SER A 1 259 ? 12.441 0.639 19.642 1.00 79.56 259 SER A N 1
ATOM 2065 C CA . SER A 1 259 ? 12.680 1.533 20.769 1.00 79.56 259 SER A CA 1
ATOM 2066 C C . SER A 1 259 ? 11.625 2.641 20.787 1.00 79.56 259 SER A C 1
ATOM 2068 O O . SER A 1 259 ? 11.552 3.458 19.865 1.00 79.56 259 SER A O 1
ATOM 2070 N N . LYS A 1 260 ? 10.844 2.730 21.877 1.00 79.75 260 LYS A N 1
ATOM 2071 C CA . LYS A 1 260 ? 9.848 3.804 22.066 1.00 79.75 260 LYS A CA 1
ATOM 2072 C C . LYS A 1 260 ? 10.461 5.179 21.812 1.00 79.75 260 LYS A C 1
ATOM 2074 O O . LYS A 1 260 ? 9.831 6.050 21.222 1.00 79.75 260 LYS A O 1
ATOM 2079 N N . ARG A 1 261 ? 11.699 5.378 22.275 1.00 80.81 261 ARG A N 1
ATOM 2080 C CA . ARG A 1 261 ? 12.418 6.647 22.148 1.00 80.81 261 ARG A CA 1
ATOM 2081 C C . ARG A 1 261 ? 12.711 7.001 20.689 1.00 80.81 261 ARG A C 1
ATOM 2083 O O . ARG A 1 261 ? 12.656 8.180 20.353 1.00 80.81 261 ARG A O 1
ATOM 2090 N N . GLU A 1 262 ? 13.026 6.010 19.860 1.00 83.25 262 GLU A N 1
ATOM 2091 C CA . GLU A 1 262 ? 13.343 6.207 18.441 1.00 83.25 262 GLU A CA 1
ATOM 2092 C C . GLU A 1 262 ? 12.083 6.589 17.662 1.00 83.25 262 GLU A C 1
ATOM 2094 O O . GLU A 1 262 ? 12.055 7.650 17.038 1.00 83.25 262 GLU A O 1
ATOM 2099 N N . ILE A 1 263 ? 10.997 5.821 17.810 1.00 85.38 263 ILE A N 1
ATOM 2100 C CA . ILE A 1 263 ? 9.725 6.128 17.137 1.00 85.38 263 ILE A CA 1
ATOM 2101 C C . ILE A 1 263 ? 9.138 7.457 17.625 1.00 85.38 263 ILE A C 1
ATOM 2103 O O . ILE A 1 263 ? 8.669 8.264 16.821 1.00 85.38 263 ILE A O 1
ATOM 2107 N N . ALA A 1 264 ? 9.180 7.735 18.933 1.00 86.56 264 ALA A N 1
ATOM 2108 C CA . ALA A 1 264 ? 8.597 8.953 19.498 1.00 86.56 264 ALA A CA 1
ATOM 2109 C C . ALA A 1 264 ? 9.227 10.245 18.951 1.00 86.56 264 ALA A C 1
ATOM 2111 O O . ALA A 1 264 ? 8.565 11.284 18.948 1.00 86.56 264 ALA A O 1
ATOM 2112 N N . HIS A 1 265 ? 10.481 10.197 18.486 1.00 86.50 265 HIS A N 1
ATOM 2113 C CA . HIS A 1 265 ? 11.150 11.361 17.904 1.00 86.50 265 HIS A CA 1
ATOM 2114 C C . HIS A 1 265 ? 10.531 11.778 16.563 1.00 86.50 265 HIS A C 1
ATOM 2116 O O . HIS A 1 265 ? 10.372 12.971 16.309 1.00 86.50 265 HIS A O 1
ATOM 2122 N N . CYS A 1 266 ? 10.143 10.799 15.745 1.00 88.31 266 CYS A N 1
ATOM 2123 C CA . CYS A 1 266 ? 9.578 11.012 14.412 1.00 88.31 266 CYS A CA 1
ATOM 2124 C C . CYS A 1 266 ? 8.039 10.961 14.396 1.00 88.31 266 CYS A C 1
ATOM 2126 O O . C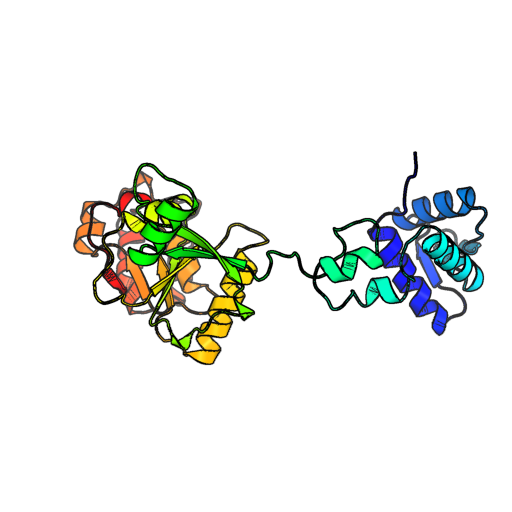YS A 1 266 ? 7.425 11.324 13.397 1.00 88.31 266 CYS A O 1
ATOM 2128 N N . CYS A 1 267 ? 7.408 10.535 15.495 1.00 92.12 267 CYS A N 1
ATOM 2129 C CA . CYS A 1 267 ? 5.959 10.387 15.598 1.00 92.12 267 CYS A CA 1
ATOM 2130 C C . CYS A 1 267 ? 5.223 11.746 15.536 1.00 92.12 267 CYS A C 1
ATOM 2132 O O . CYS A 1 267 ? 5.456 12.612 16.402 1.00 92.12 267 CYS A O 1
ATOM 2134 N N . PRO A 1 268 ? 4.300 11.935 14.567 1.00 92.44 268 PRO A N 1
ATOM 2135 C CA . PRO A 1 268 ? 3.419 13.097 14.504 1.00 92.44 268 PRO A CA 1
ATOM 2136 C C . PRO A 1 268 ? 2.673 13.322 15.819 1.00 92.44 268 PRO A C 1
ATOM 2138 O O . PRO A 1 268 ? 2.236 12.374 16.471 1.00 92.44 268 PRO A O 1
ATOM 2141 N N . SER A 1 269 ? 2.489 14.586 16.213 1.00 92.31 269 SER A N 1
ATOM 2142 C CA . SER A 1 269 ? 1.855 14.941 17.493 1.00 92.31 269 SER A CA 1
ATOM 2143 C C . SER A 1 269 ? 0.474 14.309 17.673 1.00 92.31 269 SER A C 1
ATOM 2145 O O . SER A 1 269 ? 0.163 13.863 18.775 1.00 92.31 269 SER A O 1
ATOM 2147 N N . GLN A 1 270 ? -0.309 14.211 16.596 1.00 92.50 270 GLN A N 1
ATOM 2148 C CA . GLN A 1 270 ? -1.645 13.610 16.598 1.00 92.50 270 GLN A CA 1
ATOM 2149 C C . GLN A 1 270 ? -1.649 12.096 16.884 1.00 92.50 270 GLN A C 1
ATOM 2151 O O . GLN A 1 270 ? -2.631 11.576 17.406 1.00 92.50 270 GLN A O 1
ATOM 2156 N N . TRP A 1 271 ? -0.541 11.388 16.632 1.00 95.69 271 TRP A N 1
ATOM 2157 C CA . TRP A 1 271 ? -0.423 9.943 16.873 1.00 95.69 271 TRP A CA 1
ATOM 2158 C C . TRP A 1 271 ? 0.297 9.608 18.184 1.00 95.69 271 TRP A C 1
ATOM 2160 O O . TRP A 1 271 ? 0.347 8.446 18.589 1.00 95.69 271 TRP A O 1
ATOM 2170 N N . ARG A 1 272 ? 0.830 10.607 18.900 1.00 94.00 272 ARG A N 1
ATOM 2171 C CA . ARG A 1 272 ? 1.587 10.376 20.144 1.00 94.00 272 ARG A CA 1
ATOM 2172 C C . ARG A 1 272 ? 0.768 9.676 21.215 1.00 94.00 272 ARG A C 1
ATOM 2174 O O . ARG A 1 272 ? 1.288 8.788 21.874 1.00 94.00 272 ARG A O 1
ATOM 2181 N N . THR A 1 273 ? -0.509 10.018 21.360 1.00 94.69 273 THR A N 1
ATOM 2182 C CA . THR A 1 273 ? -1.375 9.368 22.354 1.00 94.69 273 THR A CA 1
ATOM 2183 C C . THR A 1 273 ? -1.602 7.886 22.041 1.00 94.69 273 THR A C 1
ATOM 2185 O O . THR A 1 273 ? -1.659 7.074 22.964 1.00 94.69 273 THR A O 1
ATOM 2188 N N . LEU A 1 274 ? -1.679 7.518 20.757 1.00 95.94 274 LEU A N 1
ATOM 2189 C CA . LEU A 1 274 ? -1.763 6.122 20.317 1.00 95.94 274 LEU A CA 1
ATOM 2190 C C . LEU A 1 274 ? -0.472 5.375 20.675 1.00 95.94 274 LEU A C 1
ATOM 2192 O O . LEU A 1 274 ? -0.528 4.351 21.354 1.00 95.94 274 LEU A O 1
ATOM 2196 N N . LEU A 1 275 ? 0.682 5.947 20.309 1.00 94.69 275 LEU A N 1
ATOM 2197 C CA . LEU A 1 275 ? 2.006 5.410 20.640 1.00 94.69 275 LEU A CA 1
ATOM 2198 C C . LEU A 1 275 ? 2.183 5.228 22.154 1.00 94.69 275 LEU A C 1
ATOM 2200 O O . LEU A 1 275 ? 2.637 4.186 22.621 1.00 94.69 275 LEU A O 1
ATOM 2204 N N . ASP A 1 276 ? 1.830 6.244 22.939 1.00 93.50 276 ASP A N 1
ATOM 2205 C CA . ASP A 1 276 ? 1.963 6.194 24.389 1.00 93.50 276 ASP A CA 1
ATOM 2206 C C . ASP A 1 276 ? 1.094 5.103 25.001 1.00 93.50 276 ASP A C 1
ATOM 2208 O O . ASP A 1 276 ? 1.586 4.392 25.873 1.00 93.50 276 ASP A O 1
ATOM 2212 N N . THR A 1 277 ? -0.132 4.923 24.505 1.00 93.62 277 THR A N 1
ATOM 2213 C CA . THR A 1 277 ? -1.042 3.868 24.971 1.00 93.62 277 THR A CA 1
ATOM 2214 C C . THR A 1 277 ? -0.438 2.481 24.739 1.00 93.62 277 THR A C 1
ATOM 2216 O O . THR A 1 277 ? -0.338 1.708 25.688 1.00 93.62 277 THR A O 1
ATOM 2219 N N . MET A 1 278 ? 0.067 2.198 23.528 1.00 93.81 278 MET A N 1
ATOM 2220 C CA . MET A 1 278 ? 0.693 0.903 23.207 1.00 93.81 278 MET A CA 1
ATOM 2221 C C . MET A 1 278 ? 1.822 0.549 24.183 1.00 93.81 278 MET A C 1
ATOM 2223 O O . MET A 1 278 ? 1.854 -0.547 24.733 1.00 93.81 278 MET A O 1
ATOM 2227 N N . TYR A 1 279 ? 2.749 1.483 24.418 1.00 92.19 279 TYR A N 1
ATOM 2228 C CA . TYR A 1 279 ? 3.940 1.211 25.229 1.00 92.19 279 TYR A CA 1
ATOM 2229 C C . TYR A 1 279 ? 3.717 1.324 26.739 1.00 92.19 279 TYR A C 1
ATOM 2231 O O . TYR A 1 279 ? 4.440 0.683 27.495 1.00 92.19 279 TYR A O 1
ATOM 2239 N N . GLN A 1 280 ? 2.805 2.183 27.206 1.00 91.12 280 GLN A N 1
ATOM 2240 C CA . GLN A 1 280 ? 2.529 2.311 28.643 1.00 91.12 280 GLN A CA 1
ATOM 2241 C C . GLN A 1 280 ? 1.767 1.098 29.170 1.00 91.12 280 GLN A C 1
ATOM 2243 O O . GLN A 1 280 ? 2.037 0.651 30.281 1.00 91.12 280 GLN A O 1
ATOM 2248 N N . GLU A 1 281 ? 0.832 0.582 28.375 1.00 88.81 281 GLU A N 1
ATOM 2249 C CA . GLU A 1 281 ? -0.007 -0.551 28.762 1.00 88.81 281 GLU A CA 1
ATOM 2250 C C . GLU A 1 281 ? 0.581 -1.890 28.277 1.00 88.81 281 GLU A C 1
ATOM 2252 O O . GLU A 1 281 ? 0.198 -2.940 28.786 1.00 88.81 281 GLU A O 1
ATOM 2257 N N . GLY A 1 282 ? 1.545 -1.865 27.345 1.00 90.12 282 GLY A N 1
ATOM 2258 C CA . GLY A 1 282 ? 2.151 -3.070 26.769 1.00 90.12 282 GLY A CA 1
ATOM 2259 C C . GLY A 1 282 ? 1.140 -3.871 25.953 1.00 90.12 282 GLY A C 1
ATOM 2260 O O . GLY A 1 282 ? 1.091 -5.092 26.057 1.00 90.12 282 GLY A O 1
ATOM 2261 N N . VAL A 1 283 ? 0.280 -3.177 25.204 1.00 92.38 283 VAL A N 1
ATOM 2262 C CA . VAL A 1 283 ? -0.869 -3.767 24.508 1.00 92.38 283 VAL A CA 1
ATOM 2263 C C . VAL A 1 283 ? -0.859 -3.437 23.023 1.00 92.38 283 VAL A C 1
ATOM 2265 O O . VAL A 1 283 ? -0.371 -2.388 22.600 1.00 92.38 283 VAL A O 1
ATOM 2268 N N . ALA A 1 284 ? -1.441 -4.334 22.233 1.00 95.19 284 ALA A N 1
ATOM 2269 C CA . ALA A 1 284 ? -1.595 -4.163 20.797 1.00 95.19 284 ALA A CA 1
ATOM 2270 C C . ALA A 1 284 ? -2.913 -4.770 20.298 1.00 95.19 284 ALA A C 1
ATOM 2272 O O . ALA A 1 284 ? -3.592 -5.524 21.006 1.00 95.19 284 ALA A O 1
ATOM 2273 N N . LEU A 1 285 ? -3.266 -4.470 19.051 1.00 96.12 285 LEU A N 1
ATOM 2274 C CA . LEU A 1 285 ? -4.422 -5.050 18.382 1.00 96.12 285 LEU A CA 1
ATOM 2275 C C . LEU A 1 285 ? -4.113 -5.354 16.918 1.00 96.12 285 LEU A C 1
ATOM 2277 O O . LEU A 1 285 ? -3.760 -4.473 16.138 1.00 96.12 285 LEU A O 1
ATOM 2281 N N . ARG A 1 286 ? -4.309 -6.617 16.544 1.00 95.44 286 ARG A N 1
ATOM 2282 C CA . ARG A 1 286 ? -4.218 -7.080 15.160 1.00 95.44 286 ARG A CA 1
ATOM 2283 C C . ARG A 1 286 ? -5.353 -6.499 14.316 1.00 95.44 286 ARG A C 1
ATOM 2285 O O . ARG A 1 286 ? -6.490 -6.411 14.782 1.00 95.44 286 ARG A O 1
ATOM 2292 N N . GLN A 1 287 ? -5.075 -6.164 13.063 1.00 95.25 287 GLN A N 1
ATOM 2293 C CA . GLN A 1 287 ? -6.017 -5.541 12.133 1.00 95.25 287 GLN A CA 1
ATOM 2294 C C . GLN A 1 287 ? -7.305 -6.368 11.935 1.00 95.25 287 GLN A C 1
ATOM 2296 O O . GLN A 1 287 ? -8.398 -5.809 11.818 1.00 95.25 287 GLN A O 1
ATOM 2301 N N . GLN A 1 288 ? -7.218 -7.701 11.988 1.00 94.75 288 GLN A N 1
ATOM 2302 C CA . GLN A 1 288 ? -8.359 -8.626 11.888 1.00 94.75 288 GLN A CA 1
ATOM 2303 C C . GLN A 1 288 ? -9.348 -8.477 13.055 1.00 94.75 288 GLN A C 1
ATOM 2305 O O . GLN A 1 288 ? -10.499 -8.877 12.947 1.00 94.75 288 GLN A O 1
ATOM 2310 N N . TRP A 1 289 ? -8.935 -7.921 14.193 1.00 95.44 289 TRP A N 1
ATOM 2311 C CA . TRP A 1 289 ? -9.821 -7.750 15.350 1.00 95.44 289 TRP A CA 1
ATOM 2312 C C . TRP A 1 289 ? -10.653 -6.467 15.273 1.00 95.44 289 TRP A C 1
ATOM 2314 O O . TRP A 1 289 ? -11.526 -6.241 16.107 1.00 95.44 289 TRP A O 1
ATOM 2324 N N . MET A 1 290 ? -10.421 -5.635 14.256 1.00 96.56 290 MET A N 1
ATOM 2325 C CA . MET A 1 290 ? -11.074 -4.336 14.112 1.00 96.56 290 MET A CA 1
ATOM 2326 C C . MET A 1 290 ? -12.409 -4.404 13.337 1.00 96.56 290 MET A C 1
ATOM 2328 O O . MET A 1 290 ? -13.035 -3.372 13.131 1.00 96.56 290 MET A O 1
ATOM 2332 N N . PHE A 1 291 ? -12.887 -5.590 12.923 1.00 93.75 291 PHE A N 1
ATOM 2333 C CA . PHE A 1 291 ? -14.165 -5.744 12.193 1.00 93.75 291 PHE A CA 1
ATOM 2334 C C . PHE A 1 291 ? -15.403 -5.342 13.012 1.00 93.75 291 PHE A C 1
ATOM 2336 O O . PHE A 1 291 ? -16.431 -4.942 12.467 1.00 93.75 291 PHE A O 1
ATOM 2343 N N . VAL A 1 292 ? -15.324 -5.479 14.335 1.00 93.31 292 VAL A N 1
ATOM 2344 C CA . VAL A 1 292 ? -16.477 -5.364 15.244 1.00 93.31 292 VAL A CA 1
ATOM 2345 C C . VAL A 1 292 ? -16.727 -3.939 15.738 1.00 93.31 292 VAL A C 1
ATOM 2347 O O . VAL A 1 292 ? -17.536 -3.734 16.640 1.00 93.31 292 VAL A O 1
ATOM 2350 N N . THR A 1 293 ? -16.026 -2.953 15.184 1.00 95.44 293 THR A N 1
ATOM 2351 C CA . THR A 1 293 ? -16.072 -1.571 15.657 1.00 95.44 293 THR A CA 1
ATOM 2352 C C . THR A 1 293 ? -15.969 -0.583 14.504 1.00 95.44 293 THR A C 1
ATOM 2354 O O . THR A 1 293 ? -15.434 -0.895 13.439 1.00 95.44 293 THR A O 1
ATOM 2357 N N . GLN A 1 294 ? -16.488 0.618 14.733 1.00 95.94 294 GLN A N 1
ATOM 2358 C CA . GLN A 1 294 ? -16.385 1.728 13.799 1.00 95.94 294 GLN A CA 1
ATOM 2359 C C . GLN A 1 294 ? -14.942 2.246 13.774 1.00 95.94 294 GLN A C 1
ATOM 2361 O O . GLN A 1 294 ? -14.360 2.563 14.815 1.00 95.94 294 GLN A O 1
ATOM 2366 N N . LEU A 1 295 ? -14.372 2.364 12.575 1.00 97.50 295 LEU A N 1
ATOM 2367 C CA . LEU A 1 295 ? -13.055 2.965 12.380 1.00 97.50 295 LEU A CA 1
ATOM 2368 C C . LEU A 1 295 ? -13.153 4.496 12.314 1.00 97.50 295 LEU A C 1
ATOM 2370 O O . LEU A 1 295 ? -14.198 5.060 11.978 1.00 97.50 295 LEU A O 1
ATOM 2374 N N . LYS A 1 296 ? -12.036 5.164 12.603 1.00 96.88 296 LYS A N 1
ATOM 2375 C CA . LYS A 1 296 ? -11.879 6.621 12.620 1.00 96.88 296 LYS A CA 1
ATOM 2376 C C . LYS A 1 296 ? -10.506 7.030 12.074 1.00 96.88 296 LYS A C 1
ATOM 2378 O O . LYS A 1 296 ? -9.535 6.286 12.216 1.00 96.88 296 LYS A O 1
ATOM 2383 N N . LEU A 1 297 ? -10.430 8.224 11.482 1.00 96.31 297 LEU A N 1
ATOM 2384 C CA . LEU A 1 297 ? -9.169 8.862 11.104 1.00 96.31 297 LEU A CA 1
ATOM 2385 C C . LEU A 1 297 ? -8.493 9.569 12.293 1.00 96.31 297 LEU A C 1
ATOM 2387 O O . LEU A 1 297 ? -9.145 10.294 13.053 1.00 96.31 297 LEU A O 1
ATOM 2391 N N . TYR A 1 298 ? -7.178 9.379 12.414 1.00 94.69 298 TYR A N 1
ATOM 2392 C CA . TYR A 1 298 ? -6.290 10.038 13.385 1.00 94.69 298 TYR A CA 1
ATOM 2393 C C . TYR A 1 298 ? -5.207 10.870 12.719 1.00 94.69 298 TYR A C 1
ATOM 2395 O O . TYR A 1 298 ? -4.539 10.334 11.806 1.00 94.69 298 TYR A O 1
#

Sequence (298 aa):
MDETLSKQALNELAKAFKALQLETSYKAKRNAAWLKKTLMWCDEHAINLGREGDSKHYYIARDGIQKLDAKLQSMGYSALLDYQQGVAGDRLDGANVSPNEKDAKELPTEHLVLAACSDLSLCLTYQSLFQLTETPAQVQVELDIRTLDLTSYDYLIVVENRDCFSAWHQYQIPSELINALVVYRGHESHHSKACQALKARWLEQKGTSGQVYFGDFDPHGLAIAIEATTPYQYLLLPELTWLKEHCLPTHFDEDKAYSKREIAHCCPSQWRTLLDTMYQEGVALRQQWMFVTQLKLY

pLDDT: mean 85.55, std 15.24, range [30.8, 98.25]

Secondary structure (DSSP, 8-state):
---PPPHHHHHHHHHHHHHTTT-SEEEEETT-HHHHHHHHHHHHTT---EEE-STTEEEEEHHHHHHHHHHHHHTTPPPHHHHHH--SS-TTTGGGT-S-GGG-SS-TTTTEEEEEE--HHHHHHHHHHHT-SS--S-EEEEEEGGG--GGG-SEEEEE--HHHHHTGGGSB--TT-TTEEEEE--STTTHHHHHHHHHHHHHHHH-SSSEEEE--BSHHHHHHHHS-SSPPSEEEEE-HHHHHHH-BGGG--TTT---HHHHHHHS-GGGHHHHHHHHHHT-BB-GGGGGGSBEEE-

Foldseek 3Di:
DPPDQDPVLLLVLLVQQVVVVVDFWDKDFPPDPSVVVVVVVCVVVVADQAADDPPTITIGGNRRSVVVQVVCVVVQAAGSPCLVVADPDDLVVCVNHDPDSPRHPDDNQQQWWKWKAQDQVVQVVVCVVVVPPDRDSIDIDIDRLVPDDCVQAQAEEEEEDPVCRVVVSLAQEDPVRPRYTYTYCDDPDGNVNNNLVSLVVCCVPPNQGHYEYEFKLEQQSLCCQQVRPRHHPWYKAFDPVVCLVPWDLVVHDPVNHDDLVVSCVRDDPVCVVSSCSCVVVNTIGGSVVNSVGHIDID